Protein AF-A0A6V8CMH7-F1 (afdb_monomer_lite)

Radius of gyration: 47.11 Å; chains: 1; bounding box: 111×60×83 Å

Secondary structure (DSSP, 8-state):
-HHHHHHHHHHHHHTTEEEPTTHHHHHHTSS-HHHHHHGGGGGT--SEEE-HHHHHHHHHHHT---TTTTSGGGS-SS--PPP-PPPPPP----TTSS-SS-TTTS-------------S--TTTT------HHHHHHHHHHHHHHHHHHHHHHS--SS----HHHHHHTGGGG-SSS-------EEEEEEE-TTS-EEEEEEETTEEEEEEEPPP-STT--TTS-------S---

pLDDT: mean 77.68, std 14.22, range [34.75, 95.12]

Foldseek 3Di:
DPPVLVVVVVVCVVQQEAEDPPVSVVLVQFPDSVQLVVCLVVVVHRHYYDDPVSSVVSCVVSVGDGPPPPPVVPDDPDDDDPPPDPPDPDDDDDPVPDPPDDVVVPPPDDDDDPPPDDDPDDCPPPVPDPPDPVVVVVVQQVVQVVVLVVCVVPDDDPDDADDPLVCVVVVVQQPDDVRDHHHGFDWADWDADPQGWIWIWGDDPNGIDIDIHDQDDDPPHPVVVPPPPPPDDDDD

Sequence (236 aa):
MTAEWGMISQELMKRGILVTTGVKERLLALRNPIEVLDQGGKIGFERGMLSIDVLNEMVDLAGNTAPNEVEKIRQPIGRTIAPVNEPEPVKIQYRNNLPDWSEKDFSGMATDVDNDILIHYDITGNSTTEGKMGHIQACFNDRLESIRKMIVKNSRLPRKPQEIGRLNIEYQRYQGYENLAVAIGLVNDPRHTKNGHLMFGLEDETGEMNCLLTIRQGDDRDRMHEQVVEAGLMPD

Structure (mmCIF, N/CA/C/O backbone):
data_AF-A0A6V8CMH7-F1
#
_entry.id   AF-A0A6V8CMH7-F1
#
loop_
_atom_site.group_PDB
_atom_site.id
_atom_site.type_symbol
_atom_site.label_atom_id
_atom_site.label_alt_id
_atom_site.label_comp_id
_atom_site.label_asym_id
_atom_site.label_entity_id
_atom_site.label_seq_id
_atom_site.pdbx_PDB_ins_code
_atom_site.Cartn_x
_atom_site.Cartn_y
_atom_site.Cartn_z
_atom_site.occupancy
_atom_site.B_iso_or_equiv
_atom_site.auth_seq_id
_atom_site.auth_comp_id
_atom_site.auth_asym_id
_atom_site.auth_atom_id
_atom_site.pdbx_PDB_model_num
ATOM 1 N N . MET A 1 1 ? 69.977 1.680 -22.181 1.00 49.25 1 MET A N 1
ATOM 2 C CA . MET A 1 1 ? 70.175 2.897 -23.004 1.00 49.25 1 MET A CA 1
ATOM 3 C C . MET A 1 1 ? 71.582 3.501 -22.912 1.00 49.25 1 MET A C 1
ATOM 5 O O . MET A 1 1 ? 71.995 4.148 -23.859 1.00 49.25 1 MET A O 1
ATOM 9 N N . THR A 1 2 ? 72.351 3.312 -21.831 1.00 55.84 2 THR A N 1
ATOM 10 C CA . THR A 1 2 ? 73.706 3.896 -21.686 1.00 55.84 2 THR A CA 1
ATOM 11 C C . THR A 1 2 ? 74.830 3.101 -22.371 1.00 55.84 2 THR A C 1
ATOM 13 O O . THR A 1 2 ? 75.816 3.703 -22.786 1.00 55.84 2 THR A O 1
ATOM 16 N N . ALA A 1 3 ? 74.686 1.778 -22.528 1.00 62.62 3 ALA A N 1
ATOM 17 C CA . ALA A 1 3 ? 75.724 0.908 -23.097 1.00 62.62 3 ALA A CA 1
ATOM 18 C C . ALA A 1 3 ? 75.949 1.114 -24.610 1.00 62.62 3 ALA A C 1
ATOM 20 O O . ALA A 1 3 ? 77.091 1.205 -25.051 1.00 62.62 3 ALA A O 1
ATOM 21 N N . GLU A 1 4 ? 74.875 1.265 -25.392 1.00 74.94 4 GLU A N 1
ATOM 22 C CA . GLU A 1 4 ? 74.964 1.445 -26.852 1.00 74.94 4 GLU A CA 1
ATOM 23 C C . GLU A 1 4 ? 75.599 2.783 -27.240 1.00 74.94 4 GLU A C 1
ATOM 25 O O . GLU A 1 4 ? 76.465 2.836 -28.112 1.00 74.94 4 GLU A O 1
ATOM 30 N N . TRP A 1 5 ? 75.255 3.865 -26.530 1.00 82.81 5 TRP A N 1
ATOM 31 C CA . TRP A 1 5 ? 75.907 5.158 -26.740 1.00 82.81 5 TRP A CA 1
ATOM 32 C C . TRP A 1 5 ? 77.404 5.111 -26.415 1.00 82.81 5 TRP A C 1
ATOM 34 O O . TRP A 1 5 ? 78.193 5.770 -27.084 1.00 82.81 5 TRP A O 1
ATOM 44 N N . GLY A 1 6 ? 77.809 4.320 -25.416 1.00 82.19 6 GLY A N 1
ATOM 45 C CA . GLY A 1 6 ? 79.218 4.138 -25.067 1.00 82.19 6 GLY A CA 1
ATOM 46 C C . GLY A 1 6 ? 80.043 3.576 -26.227 1.00 82.19 6 GLY A C 1
ATOM 47 O O . GLY A 1 6 ? 81.112 4.107 -26.521 1.00 82.19 6 GLY A O 1
ATOM 48 N N . MET A 1 7 ? 79.521 2.567 -26.932 1.00 82.94 7 MET A N 1
ATOM 49 C CA . MET A 1 7 ? 80.189 1.963 -28.093 1.00 82.94 7 MET A CA 1
ATOM 50 C C . MET A 1 7 ? 80.271 2.935 -29.278 1.00 82.94 7 MET A C 1
ATOM 52 O O . MET A 1 7 ? 81.337 3.112 -29.863 1.00 82.94 7 MET A O 1
ATOM 56 N N . ILE A 1 8 ? 79.168 3.624 -29.585 1.00 83.94 8 ILE A N 1
ATOM 57 C CA . ILE A 1 8 ? 79.110 4.609 -30.677 1.00 83.94 8 ILE A CA 1
ATOM 58 C C . ILE A 1 8 ? 80.044 5.792 -30.385 1.00 83.94 8 ILE A C 1
ATOM 60 O O . ILE A 1 8 ? 80.792 6.232 -31.253 1.00 83.94 8 ILE A O 1
ATOM 64 N N . SER A 1 9 ? 80.058 6.282 -29.144 1.00 83.56 9 SER A N 1
ATOM 65 C CA . SER A 1 9 ? 80.921 7.388 -28.726 1.00 83.56 9 SER A CA 1
ATOM 66 C C . SER A 1 9 ? 82.405 7.021 -28.766 1.00 83.56 9 SER A C 1
ATOM 68 O O . SER A 1 9 ? 83.217 7.884 -29.092 1.00 83.56 9 SER A O 1
ATOM 70 N N . GLN A 1 10 ? 82.777 5.777 -28.443 1.00 85.94 10 GLN A N 1
ATOM 71 C CA . GLN A 1 10 ? 84.159 5.305 -28.579 1.00 85.94 10 GLN A CA 1
ATOM 72 C C . GLN A 1 10 ? 84.604 5.272 -30.042 1.00 85.94 10 GLN A C 1
ATOM 74 O O . GLN A 1 10 ? 85.707 5.720 -30.350 1.00 85.94 10 GLN A O 1
ATOM 79 N N . GLU A 1 11 ? 83.738 4.810 -30.944 1.00 85.00 11 GLU A N 1
ATOM 80 C CA . GLU A 1 11 ? 84.047 4.756 -32.374 1.00 85.00 11 GLU A CA 1
ATOM 81 C C . GLU A 1 11 ? 84.147 6.160 -32.994 1.00 85.00 11 GLU A C 1
ATOM 83 O O . GLU A 1 11 ? 85.067 6.438 -33.762 1.00 85.00 11 GLU A O 1
ATOM 88 N N . LEU A 1 12 ? 83.282 7.093 -32.582 1.00 86.75 12 LEU A N 1
ATOM 89 C CA . LEU A 1 12 ? 83.374 8.504 -32.976 1.00 86.75 12 LEU A CA 1
ATOM 90 C C . LEU A 1 12 ? 84.678 9.156 -32.491 1.00 86.75 12 LEU A C 1
ATOM 92 O O . LEU A 1 12 ? 85.344 9.847 -33.262 1.00 86.75 12 LEU A O 1
ATOM 96 N N . MET A 1 13 ? 85.088 8.893 -31.243 1.00 84.50 13 MET A N 1
ATOM 97 C CA . MET A 1 13 ? 86.358 9.394 -30.701 1.00 84.50 13 MET A CA 1
ATOM 98 C C . MET A 1 13 ? 87.569 8.809 -31.434 1.00 84.50 13 MET A C 1
ATOM 100 O O . MET A 1 13 ? 88.500 9.546 -31.749 1.00 84.50 13 MET A O 1
ATOM 104 N N . LYS A 1 14 ? 87.545 7.511 -31.764 1.00 85.94 14 LYS A N 1
ATOM 105 C CA . LYS A 1 14 ? 88.601 6.842 -32.539 1.00 85.94 14 LYS A CA 1
ATOM 106 C C . LYS A 1 14 ? 88.777 7.456 -33.932 1.00 85.94 14 LYS A C 1
ATOM 108 O O . LYS A 1 14 ? 89.898 7.527 -34.427 1.00 85.94 14 LYS A O 1
ATOM 113 N N . ARG A 1 15 ? 87.684 7.931 -34.536 1.00 84.06 15 ARG A N 1
ATOM 114 C CA . ARG A 1 15 ? 87.665 8.616 -35.840 1.00 84.06 15 ARG A CA 1
ATOM 115 C C . ARG A 1 15 ? 87.898 10.131 -35.746 1.00 84.06 15 ARG A C 1
ATOM 117 O O . ARG A 1 15 ? 87.947 10.803 -36.768 1.00 84.06 15 ARG A O 1
ATOM 124 N N . GLY A 1 16 ? 88.055 10.692 -34.543 1.00 84.19 16 GLY A N 1
ATOM 125 C CA . GLY A 1 16 ? 88.245 12.136 -34.352 1.00 84.19 16 GLY A CA 1
ATOM 126 C C . GLY A 1 16 ? 87.015 12.976 -34.725 1.00 84.19 16 GLY A C 1
ATOM 127 O O . GLY A 1 16 ? 87.161 14.104 -35.201 1.00 84.19 16 GLY A O 1
ATOM 128 N N . ILE A 1 17 ? 85.813 12.420 -34.542 1.00 88.12 17 ILE A N 1
ATOM 129 C CA . ILE A 1 17 ? 84.535 13.057 -34.873 1.00 88.12 17 ILE A CA 1
ATOM 130 C C . ILE A 1 17 ? 83.888 13.618 -33.600 1.00 88.12 17 ILE A C 1
ATOM 132 O O . ILE A 1 17 ? 83.727 12.914 -32.603 1.00 88.12 17 ILE A O 1
ATOM 136 N N . LEU A 1 18 ? 83.481 14.887 -33.647 1.00 84.88 18 LEU A N 1
ATOM 137 C CA . LEU A 1 18 ? 82.749 15.569 -32.577 1.00 84.88 18 LEU A CA 1
ATOM 138 C C . LEU A 1 18 ? 81.289 15.769 -32.984 1.00 84.88 18 LEU A C 1
ATOM 140 O O . LEU A 1 18 ? 81.001 16.145 -34.110 1.00 84.88 18 LEU A O 1
ATOM 144 N N . VAL A 1 19 ? 80.357 15.522 -32.072 1.00 86.81 19 VAL A N 1
ATOM 145 C CA . VAL A 1 19 ? 78.917 15.468 -32.371 1.00 86.81 19 VAL A CA 1
ATOM 146 C C . VAL A 1 19 ? 78.240 16.787 -31.989 1.00 86.81 19 VAL A C 1
ATOM 148 O O . VAL A 1 19 ? 78.428 17.257 -30.867 1.00 86.81 19 VAL A O 1
ATOM 151 N N . THR A 1 20 ? 77.433 17.376 -32.880 1.00 85.19 20 THR A N 1
ATOM 152 C CA . THR A 1 20 ? 76.619 18.566 -32.561 1.00 85.19 20 THR A CA 1
ATOM 153 C C . THR A 1 20 ? 75.296 18.201 -31.874 1.00 85.19 20 THR A C 1
ATOM 155 O O . THR A 1 20 ? 74.905 17.034 -31.785 1.00 85.19 20 THR A O 1
ATOM 158 N N . THR A 1 21 ? 74.567 19.200 -31.372 1.00 78.94 21 THR A N 1
ATOM 159 C CA . THR A 1 21 ? 73.250 19.006 -30.744 1.00 78.94 21 THR A CA 1
ATOM 160 C C . THR A 1 21 ? 72.280 18.273 -31.687 1.00 78.94 21 THR A C 1
ATOM 162 O O . THR A 1 21 ? 72.263 18.527 -32.887 1.00 78.94 21 THR A O 1
ATOM 165 N N . GLY A 1 22 ? 71.513 17.309 -31.161 1.00 79.00 22 GLY A N 1
ATOM 166 C CA . GLY A 1 22 ? 70.532 16.504 -31.915 1.00 79.00 22 GLY A CA 1
ATOM 167 C C . GLY A 1 22 ? 71.089 15.289 -32.677 1.00 79.00 22 GLY A C 1
ATOM 168 O O . GLY A 1 22 ? 70.375 14.308 -32.881 1.00 79.00 22 GLY A O 1
ATOM 169 N N . VAL A 1 23 ? 72.381 15.269 -33.016 1.00 84.50 23 VAL A N 1
ATOM 170 C CA . VAL A 1 23 ? 72.999 14.156 -33.771 1.00 84.50 23 VAL A CA 1
ATOM 171 C C . VAL A 1 23 ? 73.079 12.873 -32.933 1.00 84.50 23 VAL A C 1
ATOM 173 O O . VAL A 1 23 ? 72.890 11.775 -33.452 1.00 84.50 23 VAL A O 1
ATOM 176 N N . LYS A 1 24 ? 73.270 12.998 -31.613 1.00 84.69 24 LYS A N 1
ATOM 177 C CA . LYS A 1 24 ? 73.239 11.865 -30.670 1.00 84.69 24 LYS A CA 1
ATOM 178 C C . LYS A 1 24 ? 71.918 11.094 -30.725 1.00 84.69 24 LYS A C 1
ATOM 180 O O . LYS A 1 24 ? 71.923 9.869 -30.791 1.00 84.69 24 LYS A O 1
ATOM 185 N N . GLU A 1 25 ? 70.798 11.810 -30.682 1.00 84.44 25 GLU A N 1
ATOM 186 C CA . GLU A 1 25 ? 69.460 11.210 -30.714 1.00 84.44 25 GLU A CA 1
ATOM 187 C C . GLU A 1 25 ? 69.202 10.544 -32.063 1.00 84.44 25 GLU A C 1
ATOM 189 O O . GLU A 1 25 ? 68.669 9.437 -32.118 1.00 84.44 25 GLU A O 1
ATOM 194 N N . ARG A 1 26 ? 69.669 11.174 -33.148 1.00 82.81 26 ARG A N 1
ATOM 195 C CA . ARG A 1 26 ? 69.544 10.619 -34.493 1.00 82.81 26 ARG A CA 1
ATOM 196 C C . ARG A 1 26 ? 70.355 9.338 -34.675 1.00 82.81 26 ARG A C 1
ATOM 198 O O . ARG A 1 26 ? 69.814 8.381 -35.212 1.00 82.81 26 ARG A O 1
ATOM 205 N N . LEU A 1 27 ? 71.599 9.285 -34.196 1.00 83.12 27 LEU A N 1
ATOM 206 C CA . LEU A 1 27 ? 72.445 8.087 -34.275 1.00 83.12 27 LEU A CA 1
ATOM 207 C C . LEU A 1 27 ? 71.870 6.908 -33.483 1.00 83.12 27 LEU A C 1
ATOM 209 O O . LEU A 1 27 ? 71.931 5.777 -33.954 1.00 83.12 27 LEU A O 1
ATOM 213 N N . LEU A 1 28 ? 71.280 7.167 -32.314 1.00 84.38 28 LEU A N 1
ATOM 214 C CA . LEU A 1 28 ? 70.621 6.132 -31.509 1.00 84.38 28 LEU A CA 1
ATOM 215 C C . LEU A 1 28 ? 69.324 5.608 -32.145 1.00 84.38 28 LEU A C 1
ATOM 217 O O . LEU A 1 28 ? 68.894 4.507 -31.822 1.00 84.38 28 LEU A O 1
ATOM 221 N N . ALA A 1 29 ? 68.699 6.376 -33.042 1.00 83.25 29 ALA A N 1
ATOM 222 C CA . ALA A 1 29 ? 67.497 5.961 -33.766 1.00 83.25 29 ALA A CA 1
ATOM 223 C C . ALA A 1 29 ? 67.794 5.101 -35.012 1.00 83.25 29 ALA A C 1
ATOM 225 O O . ALA A 1 29 ? 66.868 4.544 -35.607 1.00 83.25 29 ALA A O 1
ATOM 226 N N . LEU A 1 30 ? 69.059 5.007 -35.434 1.00 80.75 30 LEU A N 1
ATOM 227 C CA . LEU A 1 30 ? 69.469 4.199 -36.582 1.00 80.75 30 LEU A CA 1
ATOM 228 C C . LEU A 1 30 ? 69.663 2.739 -36.166 1.00 80.75 30 LEU A C 1
ATOM 230 O O . LEU A 1 30 ? 70.185 2.455 -35.094 1.00 80.75 30 LEU A O 1
ATOM 234 N N . ARG A 1 31 ? 69.287 1.805 -37.049 1.00 73.06 31 ARG A N 1
ATOM 235 C CA . ARG A 1 31 ? 69.456 0.362 -36.806 1.00 73.06 31 ARG A CA 1
ATOM 236 C C . ARG A 1 31 ? 70.935 -0.033 -36.699 1.00 73.06 31 ARG A C 1
ATOM 238 O O . ARG A 1 31 ? 71.291 -0.744 -35.771 1.00 73.06 31 ARG A O 1
ATOM 245 N N . ASN A 1 32 ? 71.779 0.482 -37.601 1.00 80.69 32 ASN A N 1
ATOM 246 C CA . ASN A 1 32 ? 73.222 0.213 -37.644 1.00 80.69 32 ASN A CA 1
ATOM 247 C C . ASN A 1 32 ? 74.025 1.526 -37.770 1.00 80.69 32 ASN A C 1
ATOM 249 O O . ASN A 1 32 ? 74.417 1.908 -38.874 1.00 80.69 32 ASN A O 1
ATOM 253 N N . PRO A 1 33 ? 74.291 2.247 -36.667 1.00 81.69 33 PRO A N 1
ATOM 254 C CA . PRO A 1 33 ? 74.954 3.553 -36.720 1.00 81.69 33 PRO A CA 1
ATOM 255 C C . PRO A 1 33 ? 76.412 3.488 -37.202 1.00 81.69 33 PRO A C 1
ATOM 257 O O . PRO A 1 33 ? 76.893 4.436 -37.812 1.00 81.69 33 PRO A O 1
ATOM 260 N N . ILE A 1 34 ? 77.116 2.375 -36.970 1.00 82.06 34 ILE A N 1
ATOM 261 C CA . ILE A 1 34 ? 78.528 2.217 -37.365 1.00 82.06 34 ILE A CA 1
ATOM 262 C C . ILE A 1 34 ? 78.669 2.117 -38.893 1.00 82.06 34 ILE A C 1
ATOM 264 O O . ILE A 1 34 ? 79.511 2.800 -39.469 1.00 82.06 34 ILE A O 1
ATOM 268 N N . GLU A 1 35 ? 77.798 1.355 -39.561 1.00 81.88 35 GLU A N 1
ATOM 269 C CA . GLU A 1 35 ? 77.812 1.210 -41.028 1.00 81.88 35 GLU A CA 1
ATOM 270 C C . GLU A 1 35 ? 77.523 2.533 -41.749 1.00 81.88 35 GLU A C 1
ATOM 272 O O . GLU A 1 35 ? 78.056 2.791 -42.829 1.00 81.88 35 GLU A O 1
ATOM 277 N N . VAL A 1 36 ? 76.696 3.389 -41.137 1.00 82.81 36 VAL A N 1
ATOM 278 C CA . VAL A 1 36 ? 76.400 4.739 -41.635 1.00 82.81 36 VAL A CA 1
ATOM 279 C C . VAL A 1 36 ? 77.635 5.636 -41.513 1.00 82.81 36 VAL A C 1
ATOM 281 O O . VAL A 1 36 ? 77.972 6.343 -42.459 1.00 82.81 36 VAL A O 1
ATOM 284 N N . LEU A 1 37 ? 78.366 5.557 -40.395 1.00 82.00 37 LEU A N 1
ATOM 285 C CA . LEU A 1 37 ? 79.612 6.308 -40.199 1.00 82.00 37 LEU A CA 1
ATOM 286 C C . LEU A 1 37 ? 80.739 5.856 -41.146 1.00 82.00 37 LEU A C 1
ATOM 288 O O . LEU A 1 37 ? 81.605 6.663 -41.481 1.00 82.00 37 LEU A O 1
ATOM 292 N N . ASP A 1 38 ? 80.736 4.602 -41.611 1.00 82.19 38 ASP A N 1
ATOM 293 C CA . ASP A 1 38 ? 81.676 4.111 -42.634 1.00 82.19 38 ASP A CA 1
ATOM 294 C C . ASP A 1 38 ? 81.441 4.747 -44.012 1.00 82.19 38 ASP A C 1
ATOM 296 O O . ASP A 1 38 ? 82.368 4.842 -44.818 1.00 82.19 38 ASP A O 1
ATOM 300 N N . GLN A 1 39 ? 80.229 5.246 -44.285 1.00 79.75 39 GLN A N 1
ATOM 301 C CA . GLN A 1 39 ? 79.940 5.951 -45.537 1.00 79.75 39 GLN A CA 1
ATOM 302 C C . GLN A 1 39 ? 80.490 7.383 -45.561 1.00 79.75 39 GLN A C 1
ATOM 304 O O . GLN A 1 39 ? 80.550 7.979 -46.636 1.00 79.75 39 GLN A O 1
ATOM 309 N N . GLY A 1 40 ? 80.953 7.925 -44.427 1.00 77.75 40 GLY A N 1
ATOM 310 C CA . GLY A 1 40 ? 81.447 9.303 -44.348 1.00 77.75 40 GLY A CA 1
ATOM 311 C C . GLY A 1 40 ? 82.612 9.601 -45.294 1.00 77.75 40 GLY A C 1
ATOM 312 O O . GLY A 1 40 ? 82.641 10.663 -45.917 1.00 77.75 40 GLY A O 1
ATOM 313 N N . GLY A 1 41 ? 83.496 8.622 -45.522 1.00 76.50 41 GLY A N 1
ATOM 314 C CA . GLY A 1 41 ? 84.601 8.758 -46.478 1.00 76.50 41 GLY A CA 1
ATOM 315 C C . GLY A 1 41 ? 84.141 8.986 -47.924 1.00 76.50 41 GLY A C 1
ATOM 316 O O . GLY A 1 41 ? 84.815 9.677 -48.681 1.00 76.50 41 GLY A O 1
ATOM 317 N N . LYS A 1 42 ? 82.958 8.486 -48.313 1.00 76.88 42 LYS A N 1
ATOM 318 C CA . LYS A 1 42 ? 82.398 8.699 -49.663 1.00 76.88 42 LYS A CA 1
ATOM 319 C C . LYS A 1 42 ? 81.845 10.111 -49.867 1.00 76.88 42 LYS A C 1
ATOM 321 O O . LYS A 1 42 ? 81.731 10.552 -51.005 1.00 76.88 42 LYS A O 1
ATOM 326 N N . ILE A 1 43 ? 81.531 10.806 -48.777 1.00 76.12 43 ILE A N 1
ATOM 327 C CA . ILE A 1 43 ? 81.017 12.185 -48.758 1.00 76.12 43 ILE A CA 1
ATOM 328 C C . ILE A 1 43 ? 82.167 13.179 -48.494 1.00 76.12 43 ILE A C 1
ATOM 330 O O . ILE A 1 43 ? 81.971 14.386 -48.426 1.00 76.12 43 ILE A O 1
ATOM 334 N N . GLY A 1 44 ? 83.405 12.684 -48.362 1.00 76.56 44 GLY A N 1
ATOM 335 C CA . GLY A 1 44 ? 84.573 13.509 -48.049 1.00 76.56 44 GLY A CA 1
ATOM 336 C C . GLY A 1 44 ? 84.630 13.969 -46.588 1.00 76.56 44 GLY A C 1
ATOM 337 O O . GLY A 1 44 ? 85.367 14.903 -46.273 1.00 76.56 44 GLY A O 1
ATOM 338 N N . PHE A 1 45 ? 83.876 13.328 -45.688 1.00 79.94 45 PHE A N 1
ATOM 339 C CA . PHE A 1 45 ? 83.909 13.600 -44.253 1.00 79.94 45 PHE A CA 1
ATOM 340 C C . PHE A 1 45 ? 84.706 12.518 -43.516 1.00 79.94 45 PHE A C 1
ATOM 342 O O . PHE A 1 45 ? 84.223 11.408 -43.295 1.00 79.94 45 PHE A O 1
ATOM 349 N N . GLU A 1 46 ? 85.931 12.855 -43.111 1.00 72.75 46 GLU A N 1
ATOM 350 C CA . GLU A 1 46 ? 86.834 11.923 -42.416 1.00 72.75 46 GLU A CA 1
ATOM 351 C C . GLU A 1 46 ? 87.067 12.277 -40.940 1.00 72.75 46 GLU A C 1
ATOM 353 O O . GLU A 1 46 ? 87.268 11.386 -40.120 1.00 72.75 46 GLU A O 1
ATOM 358 N N . ARG A 1 47 ? 87.048 13.571 -40.583 1.00 79.62 47 ARG A N 1
ATOM 359 C CA . ARG A 1 47 ? 87.295 14.072 -39.218 1.00 79.62 47 ARG A CA 1
ATOM 360 C C . ARG A 1 47 ? 86.669 15.450 -39.009 1.00 79.62 47 ARG A C 1
ATOM 362 O O . ARG A 1 47 ? 86.610 16.241 -39.948 1.00 79.62 47 ARG A O 1
ATOM 369 N N . GLY A 1 48 ? 86.292 15.777 -37.772 1.00 83.44 48 GLY A N 1
ATOM 370 C CA . GLY A 1 48 ? 85.745 17.092 -37.417 1.00 83.44 48 GLY A CA 1
ATOM 371 C C . GLY A 1 48 ? 84.337 17.037 -36.825 1.00 83.44 48 GLY A C 1
ATOM 372 O O . GLY A 1 48 ? 83.932 16.026 -36.257 1.00 83.44 48 GLY A O 1
ATOM 373 N N . MET A 1 49 ? 83.598 18.146 -36.900 1.00 84.62 49 MET A N 1
ATOM 374 C CA . MET A 1 49 ? 82.252 18.234 -36.323 1.00 84.62 49 MET A CA 1
ATOM 375 C C . MET A 1 49 ? 81.202 17.629 -37.258 1.00 84.62 49 MET A C 1
ATOM 377 O O . MET A 1 49 ? 81.024 18.102 -38.376 1.00 84.62 49 MET A O 1
ATOM 381 N N . LEU A 1 50 ? 80.491 16.610 -36.782 1.00 85.94 50 LEU A N 1
ATOM 382 C CA . LEU A 1 50 ? 79.370 15.979 -37.465 1.00 85.94 50 LEU A CA 1
ATOM 383 C C . LEU A 1 50 ? 78.089 16.760 -37.165 1.00 85.94 50 LEU A C 1
ATOM 385 O O . LEU A 1 50 ? 77.611 16.741 -36.026 1.00 85.94 50 LEU A O 1
ATOM 389 N N . SER A 1 51 ? 77.557 17.436 -38.185 1.00 86.25 51 SER A N 1
ATOM 390 C CA . SER A 1 51 ? 76.247 18.091 -38.162 1.00 86.25 51 SER A CA 1
ATOM 391 C C . SER A 1 51 ? 75.126 17.126 -38.567 1.00 86.25 51 SER A C 1
ATOM 393 O O . SER A 1 51 ? 75.371 16.055 -39.124 1.00 86.25 51 SER A O 1
ATOM 395 N N . ILE A 1 52 ? 73.876 17.509 -38.288 1.00 82.50 52 ILE A N 1
ATOM 396 C CA . ILE A 1 52 ? 72.685 16.719 -38.650 1.00 82.50 52 ILE A CA 1
ATOM 397 C C . ILE A 1 52 ? 72.578 16.558 -40.171 1.00 82.50 52 ILE A C 1
ATOM 399 O O . ILE A 1 52 ? 72.244 15.473 -40.638 1.00 82.50 52 ILE A O 1
ATOM 403 N N . ASP A 1 53 ? 72.905 17.604 -40.930 1.00 83.69 53 ASP A N 1
ATOM 404 C CA . ASP A 1 53 ? 72.792 17.605 -42.391 1.00 83.69 53 ASP A CA 1
ATOM 405 C C . ASP A 1 53 ? 73.757 16.595 -43.020 1.00 83.69 53 ASP A C 1
ATOM 407 O O . ASP A 1 53 ? 73.343 15.744 -43.802 1.00 83.69 53 ASP A O 1
ATOM 411 N N . VAL A 1 54 ? 75.015 16.599 -42.570 1.00 82.94 54 VAL A N 1
ATOM 412 C CA . VAL A 1 54 ? 76.041 15.652 -43.030 1.00 82.94 54 VAL A CA 1
ATOM 413 C C . VAL A 1 54 ? 75.684 14.217 -42.628 1.00 82.94 54 VAL A C 1
ATOM 415 O O . VAL A 1 54 ? 75.882 13.285 -43.404 1.00 82.94 54 VAL A O 1
ATOM 418 N N . LEU A 1 55 ? 75.112 14.013 -41.434 1.00 82.50 55 LEU A N 1
ATOM 419 C CA . LEU A 1 55 ? 74.633 12.691 -41.028 1.00 82.50 55 LEU A CA 1
ATOM 420 C C . LEU A 1 55 ? 73.461 12.212 -41.901 1.00 82.50 55 LEU A C 1
ATOM 422 O O . LEU A 1 55 ? 73.392 11.026 -42.212 1.00 82.50 55 LEU A O 1
ATOM 426 N N . ASN A 1 56 ? 72.547 13.096 -42.302 1.00 82.75 56 ASN A N 1
ATOM 427 C CA . ASN A 1 56 ? 71.434 12.720 -43.173 1.00 82.75 56 ASN A CA 1
ATOM 428 C C . ASN A 1 56 ? 71.928 12.289 -44.562 1.00 82.75 56 ASN A C 1
ATOM 430 O O . ASN A 1 56 ? 71.483 11.256 -45.053 1.00 82.75 56 ASN A O 1
ATOM 434 N N . GLU A 1 57 ? 72.927 12.975 -45.126 1.00 81.00 57 GLU A N 1
ATOM 435 C CA . GLU A 1 57 ? 73.563 12.552 -46.383 1.00 81.00 57 GLU A CA 1
ATOM 436 C C . GLU A 1 57 ? 74.209 11.154 -46.267 1.00 81.00 57 GLU A C 1
ATOM 438 O O . GLU A 1 57 ? 74.115 10.335 -47.185 1.00 81.00 57 GLU A O 1
ATOM 443 N N . MET A 1 58 ? 74.814 10.831 -45.114 1.00 81.81 58 MET A N 1
ATOM 444 C CA . MET A 1 58 ? 75.341 9.484 -44.836 1.00 81.81 58 MET A CA 1
ATOM 445 C C . MET A 1 58 ? 74.239 8.426 -44.728 1.00 81.81 58 MET A C 1
ATOM 447 O O . MET A 1 58 ? 74.420 7.295 -45.185 1.00 81.81 58 MET A O 1
ATOM 451 N N . VAL A 1 59 ? 73.103 8.775 -44.124 1.00 81.88 59 VAL A N 1
ATOM 452 C CA . VAL A 1 59 ? 71.953 7.875 -43.957 1.00 81.88 59 VAL A CA 1
ATOM 453 C C . VAL A 1 59 ? 71.298 7.560 -45.302 1.00 81.88 59 VAL A C 1
ATOM 455 O O . VAL A 1 59 ? 70.978 6.394 -45.553 1.00 81.88 59 VAL A O 1
ATOM 458 N N . ASP A 1 60 ? 71.164 8.558 -46.175 1.00 79.44 60 ASP A N 1
ATOM 459 C CA . ASP A 1 60 ? 70.590 8.399 -47.513 1.00 79.44 60 ASP A CA 1
ATOM 460 C C . ASP A 1 60 ? 71.438 7.459 -48.381 1.00 79.44 60 ASP A C 1
ATOM 462 O O . ASP A 1 60 ? 70.905 6.583 -49.065 1.00 79.44 60 ASP A O 1
ATOM 466 N N . LEU A 1 61 ? 72.768 7.556 -48.284 1.00 75.06 61 LEU A N 1
ATOM 467 C CA . LEU A 1 61 ? 73.692 6.650 -48.974 1.00 75.06 61 LEU A CA 1
ATOM 468 C C . LEU A 1 61 ? 73.702 5.229 -48.399 1.00 75.06 61 LEU A C 1
ATOM 470 O O . LEU A 1 61 ? 73.928 4.269 -49.136 1.00 75.06 61 LEU A O 1
ATOM 474 N N . ALA A 1 62 ? 73.469 5.080 -47.095 1.00 67.94 62 ALA A N 1
ATOM 475 C CA . ALA A 1 62 ? 73.425 3.780 -46.432 1.00 67.94 62 ALA A CA 1
ATOM 476 C C . ALA A 1 62 ? 72.077 3.052 -46.605 1.00 67.94 62 ALA A C 1
ATOM 478 O O . ALA A 1 62 ? 71.960 1.895 -46.205 1.00 67.94 62 ALA A O 1
ATOM 479 N N . GLY A 1 63 ? 71.047 3.711 -47.155 1.00 65.31 63 GLY A N 1
ATOM 480 C CA . GLY A 1 63 ? 69.706 3.136 -47.326 1.00 65.31 63 GLY A CA 1
ATOM 481 C C . GLY A 1 63 ? 69.001 2.780 -46.009 1.00 65.31 63 GLY A C 1
ATOM 482 O O . GLY A 1 63 ? 67.973 2.103 -46.016 1.00 65.31 63 GLY A O 1
ATOM 483 N N . ASN A 1 64 ? 69.533 3.234 -44.871 1.00 59.72 64 ASN A N 1
ATOM 484 C CA . ASN A 1 64 ? 69.027 2.937 -43.534 1.00 59.72 64 ASN A CA 1
ATOM 485 C C . ASN A 1 64 ? 67.964 3.970 -43.132 1.00 59.72 64 ASN A C 1
ATOM 487 O O . ASN A 1 64 ? 68.163 4.795 -42.243 1.00 59.72 64 ASN A O 1
ATOM 491 N N . THR A 1 65 ? 66.810 3.936 -43.796 1.00 57.00 65 THR A N 1
ATOM 492 C CA . THR A 1 65 ? 65.654 4.750 -43.399 1.00 57.00 65 THR A CA 1
ATOM 493 C C . THR A 1 65 ? 65.032 4.211 -42.107 1.00 57.00 65 THR A C 1
ATOM 495 O O . THR A 1 65 ? 64.895 3.003 -41.900 1.00 57.00 65 THR A O 1
ATOM 498 N N . ALA A 1 66 ? 64.665 5.123 -41.203 1.00 54.25 66 ALA A N 1
ATOM 499 C CA . ALA A 1 66 ? 64.002 4.780 -39.951 1.00 54.25 66 ALA A CA 1
ATOM 500 C C . ALA A 1 66 ? 62.656 4.061 -40.220 1.00 54.25 66 ALA A C 1
ATOM 502 O O . ALA A 1 66 ? 61.936 4.449 -41.140 1.00 54.25 66 ALA A O 1
ATOM 503 N N . PRO A 1 67 ? 62.264 3.058 -39.409 1.00 50.28 67 PRO A N 1
ATOM 504 C CA . PRO A 1 67 ? 61.076 2.225 -39.651 1.00 50.28 67 PRO A CA 1
ATOM 505 C C . PRO A 1 67 ? 59.722 2.956 -39.728 1.00 50.28 67 PRO A C 1
ATOM 507 O O . PRO A 1 67 ? 58.739 2.363 -40.161 1.00 50.28 67 PRO A O 1
ATOM 510 N N . ASN A 1 68 ? 59.633 4.220 -39.312 1.00 52.03 68 ASN A N 1
ATOM 511 C CA . ASN A 1 68 ? 58.348 4.826 -38.954 1.00 52.03 68 ASN A CA 1
ATOM 512 C C . ASN A 1 68 ? 57.514 5.414 -40.105 1.00 52.03 68 ASN A C 1
ATOM 514 O O . ASN A 1 68 ? 56.360 5.770 -39.861 1.00 52.03 68 ASN A O 1
ATOM 518 N N . GLU A 1 69 ? 58.026 5.515 -41.334 1.00 50.69 69 GLU A N 1
ATOM 519 C CA . GLU A 1 69 ? 57.259 6.131 -42.436 1.00 50.69 69 GLU A CA 1
ATOM 520 C C . GLU A 1 69 ? 56.618 5.122 -43.398 1.00 50.69 69 GLU A C 1
ATOM 522 O O . GLU A 1 69 ? 55.561 5.399 -43.962 1.00 50.69 69 GLU A O 1
ATOM 527 N N . VAL A 1 70 ? 57.168 3.912 -43.528 1.00 49.31 70 VAL A N 1
ATOM 528 C CA . VAL A 1 70 ? 56.665 2.925 -44.502 1.00 49.31 70 VAL A CA 1
ATOM 529 C C . VAL A 1 70 ? 55.461 2.127 -43.966 1.00 49.31 70 VAL A C 1
ATOM 531 O O . VAL A 1 70 ? 54.628 1.661 -44.746 1.00 49.31 70 VAL A O 1
ATOM 534 N N . GLU A 1 71 ? 55.294 2.007 -42.644 1.00 50.34 71 GLU A N 1
ATOM 535 C CA . GLU A 1 71 ? 54.211 1.205 -42.044 1.00 50.34 71 GLU A CA 1
ATOM 536 C C . GLU A 1 71 ? 52.854 1.929 -41.948 1.00 50.34 71 GLU A C 1
ATOM 538 O O . GLU A 1 71 ? 51.811 1.273 -41.969 1.00 50.34 71 GLU A O 1
ATOM 543 N N . LYS A 1 72 ? 52.816 3.270 -41.925 1.00 49.66 72 LYS A N 1
ATOM 544 C CA . LYS A 1 72 ? 51.548 4.022 -41.791 1.00 49.66 72 LYS A CA 1
ATOM 545 C C . LYS A 1 72 ? 50.666 4.006 -43.042 1.00 49.66 72 LYS A C 1
ATOM 547 O O . LYS A 1 72 ? 49.462 4.200 -42.927 1.00 49.66 72 LYS A O 1
ATOM 552 N N . ILE A 1 73 ? 51.225 3.740 -44.222 1.00 50.50 73 ILE A N 1
ATOM 553 C CA . ILE A 1 73 ? 50.469 3.754 -45.489 1.00 50.50 73 ILE A CA 1
ATOM 554 C C . ILE A 1 73 ? 49.692 2.437 -45.703 1.00 50.50 73 ILE A C 1
ATOM 556 O O . ILE A 1 73 ? 48.769 2.380 -46.511 1.00 50.50 73 ILE A O 1
ATOM 560 N N . ARG A 1 74 ? 50.012 1.369 -44.957 1.00 54.47 74 ARG A N 1
ATOM 561 C CA . ARG A 1 74 ? 49.416 0.031 -45.145 1.00 54.47 74 ARG A CA 1
ATOM 562 C C . ARG A 1 74 ? 48.297 -0.327 -44.168 1.00 54.47 74 ARG A C 1
ATOM 564 O O . ARG A 1 74 ? 47.822 -1.458 -44.207 1.00 54.47 74 ARG A O 1
ATOM 571 N N . GLN A 1 75 ? 47.871 0.585 -43.295 1.00 56.38 75 GLN A N 1
ATOM 572 C CA . GLN A 1 75 ? 46.739 0.308 -42.411 1.00 56.38 75 GLN A CA 1
ATOM 573 C C . GLN A 1 75 ? 45.423 0.658 -43.125 1.00 56.38 75 GLN A C 1
ATOM 575 O O . GLN A 1 75 ? 45.202 1.826 -43.451 1.00 56.38 75 GLN A O 1
ATOM 580 N N . PRO A 1 76 ? 44.550 -0.324 -43.415 1.00 61.06 76 PRO A N 1
ATOM 581 C CA . PRO A 1 76 ? 43.288 -0.062 -44.095 1.00 61.06 76 PRO A CA 1
ATOM 582 C C . PRO A 1 76 ? 42.376 0.801 -43.209 1.00 61.06 76 PRO A C 1
ATOM 584 O O . PRO A 1 76 ? 42.093 0.454 -42.069 1.00 61.06 76 PRO A O 1
ATOM 587 N N . ILE A 1 77 ? 41.872 1.913 -43.755 1.00 59.84 77 ILE A N 1
ATOM 588 C CA . ILE A 1 77 ? 40.999 2.908 -43.088 1.00 59.84 77 ILE A CA 1
ATOM 589 C C . ILE A 1 77 ? 39.551 2.385 -42.860 1.00 59.84 77 ILE A C 1
ATOM 591 O O . ILE A 1 77 ? 38.651 3.121 -42.464 1.00 59.84 77 ILE A O 1
ATOM 595 N N . GLY A 1 78 ? 39.295 1.092 -43.084 1.00 71.12 78 GLY A N 1
ATOM 596 C CA . GLY A 1 78 ? 37.968 0.474 -42.983 1.00 71.12 78 GLY A CA 1
ATOM 597 C C . GLY A 1 78 ? 37.778 -0.413 -41.749 1.00 71.12 78 GLY A C 1
ATOM 598 O O . GLY A 1 78 ? 38.736 -0.869 -41.132 1.00 71.12 78 GLY A O 1
ATOM 599 N N . ARG A 1 79 ? 36.516 -0.723 -41.417 1.00 65.81 79 ARG A N 1
ATOM 600 C CA . ARG A 1 79 ? 36.191 -1.809 -40.478 1.00 65.81 79 ARG A CA 1
ATOM 601 C C . ARG A 1 79 ? 36.523 -3.149 -41.142 1.00 65.81 79 ARG A C 1
ATOM 603 O O . ARG A 1 79 ? 35.816 -3.569 -42.054 1.00 65.81 79 ARG A O 1
ATOM 610 N N . THR A 1 80 ? 37.580 -3.814 -40.686 1.00 70.50 80 THR A N 1
ATOM 611 C CA . THR A 1 80 ? 37.895 -5.196 -41.070 1.00 70.50 80 THR A CA 1
ATOM 612 C C . THR A 1 80 ? 36.779 -6.113 -40.580 1.00 70.50 80 THR A C 1
ATOM 614 O O . THR A 1 80 ? 36.580 -6.265 -39.375 1.00 70.50 80 THR A O 1
ATOM 617 N N . ILE A 1 81 ? 36.024 -6.699 -41.508 1.00 63.81 81 ILE A N 1
ATOM 618 C CA . ILE A 1 81 ? 35.023 -7.719 -41.189 1.00 63.81 81 ILE A CA 1
ATOM 619 C C . ILE A 1 81 ? 35.797 -8.971 -40.773 1.00 63.81 81 ILE A C 1
ATOM 621 O O . ILE A 1 81 ? 36.691 -9.406 -41.502 1.00 63.81 81 ILE A O 1
ATOM 625 N N . ALA A 1 82 ? 35.501 -9.522 -39.595 1.00 61.44 82 ALA A N 1
ATOM 626 C CA . ALA A 1 82 ? 36.090 -10.790 -39.184 1.00 61.44 82 ALA A CA 1
ATOM 627 C C . ALA A 1 82 ? 35.765 -11.863 -40.243 1.00 61.44 82 ALA A C 1
ATOM 629 O O . ALA A 1 82 ? 34.632 -11.884 -40.736 1.00 61.44 82 ALA A O 1
ATOM 630 N N . PRO A 1 83 ? 36.721 -12.729 -40.622 1.00 70.25 83 PRO A N 1
ATOM 631 C CA . PRO A 1 83 ? 36.430 -13.834 -41.523 1.00 70.25 83 PRO A CA 1
ATOM 632 C C . PRO A 1 83 ? 35.314 -14.686 -40.910 1.00 70.25 83 PRO A C 1
ATOM 634 O O . PRO A 1 83 ? 35.444 -15.179 -39.789 1.00 70.25 83 PRO A O 1
ATOM 637 N N . VAL A 1 84 ? 34.201 -14.813 -41.635 1.00 70.06 84 VAL A N 1
ATOM 638 C CA . VAL A 1 84 ? 33.066 -15.664 -41.262 1.00 70.06 84 VAL A CA 1
ATOM 639 C C . VAL A 1 84 ? 33.493 -17.105 -41.515 1.00 70.06 84 VAL A C 1
ATOM 641 O O . VAL A 1 84 ? 33.252 -17.653 -42.585 1.00 70.06 84 VAL A O 1
ATOM 644 N N . ASN A 1 85 ? 34.212 -17.689 -40.561 1.00 76.06 85 ASN A N 1
ATOM 645 C CA . ASN A 1 85 ? 34.410 -19.129 -40.533 1.00 76.06 85 ASN A CA 1
ATOM 646 C C . ASN A 1 85 ? 33.184 -19.747 -39.861 1.00 76.06 85 ASN A C 1
ATOM 648 O O . ASN A 1 85 ? 32.737 -19.240 -38.827 1.00 76.06 85 ASN A O 1
ATOM 652 N N . GLU A 1 86 ? 32.635 -20.816 -40.437 1.00 79.19 86 GLU A N 1
ATOM 653 C CA . GLU A 1 86 ? 31.609 -21.595 -39.745 1.00 79.19 86 GLU A CA 1
ATOM 654 C C . GLU A 1 86 ? 32.190 -22.055 -38.398 1.00 79.19 86 GLU A C 1
ATOM 656 O O . GLU A 1 86 ? 33.314 -22.569 -38.369 1.00 79.19 86 GLU A O 1
ATOM 661 N N . PRO A 1 87 ? 31.499 -21.810 -37.270 1.00 75.75 87 PRO A N 1
ATOM 662 C CA . PRO A 1 87 ? 32.007 -22.225 -35.975 1.00 75.75 87 PRO A CA 1
ATOM 663 C C . PRO A 1 87 ? 32.143 -23.746 -35.976 1.00 75.75 87 PRO A C 1
ATOM 665 O O . PRO A 1 87 ? 31.176 -24.462 -36.239 1.00 75.75 87 PRO A O 1
ATOM 668 N N . GLU A 1 88 ? 33.346 -24.241 -35.683 1.00 80.56 88 GLU A N 1
ATOM 669 C CA . GLU A 1 88 ? 33.552 -25.677 -35.532 1.00 80.56 88 GLU A CA 1
ATOM 670 C C . GLU A 1 88 ? 32.615 -26.197 -34.429 1.00 80.56 88 GLU A C 1
ATOM 672 O O . GLU A 1 88 ? 32.558 -25.605 -33.343 1.00 80.56 88 GLU A O 1
ATOM 677 N N . PRO A 1 89 ? 31.854 -27.278 -34.680 1.00 79.25 89 PRO A N 1
ATOM 678 C CA . PRO A 1 89 ? 30.913 -27.793 -33.702 1.00 79.25 89 PRO A CA 1
ATOM 679 C C . PRO A 1 89 ? 31.666 -28.199 -32.434 1.00 79.25 89 PRO A C 1
ATOM 681 O O . PRO A 1 89 ? 32.534 -29.077 -32.447 1.00 79.25 89 PRO A O 1
ATOM 684 N N . VAL A 1 90 ? 31.326 -27.543 -31.324 1.00 80.00 90 VAL A N 1
ATOM 685 C CA . VAL A 1 90 ? 31.929 -27.813 -30.019 1.00 80.00 90 VAL A CA 1
ATOM 686 C C . VAL A 1 90 ? 31.597 -29.248 -29.619 1.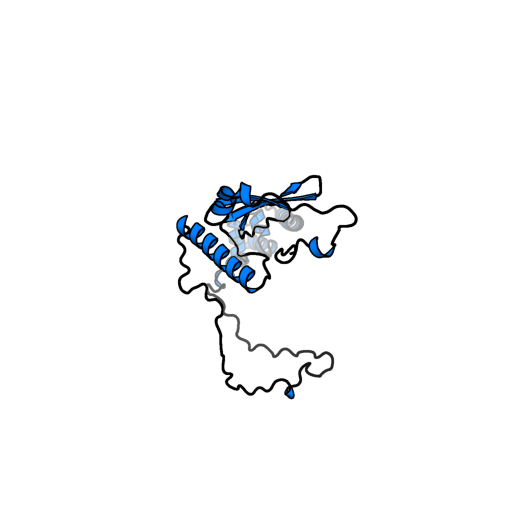00 80.00 90 VAL A C 1
ATOM 688 O O . VAL A 1 90 ? 30.432 -29.614 -29.467 1.00 80.00 90 VAL A O 1
ATOM 691 N N . LYS A 1 91 ? 32.629 -30.073 -29.417 1.00 75.38 91 LYS A N 1
ATOM 692 C CA . LYS A 1 91 ? 32.462 -31.419 -28.861 1.00 75.38 91 LYS A CA 1
ATOM 693 C C . LYS A 1 91 ? 32.150 -31.307 -27.373 1.00 75.38 91 LYS A C 1
ATOM 695 O O . LYS A 1 91 ? 33.052 -31.156 -26.551 1.00 75.38 91 LYS A O 1
ATOM 700 N N . ILE A 1 92 ? 3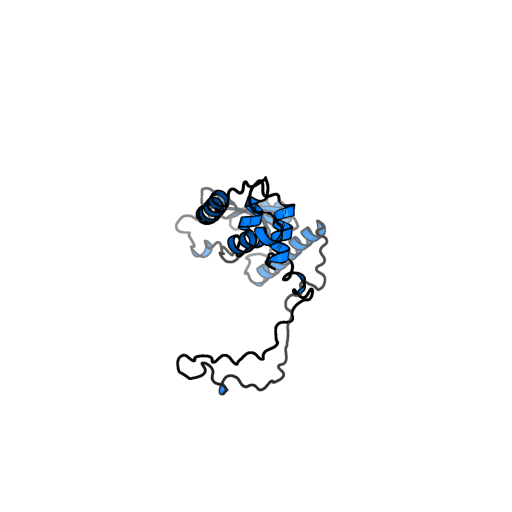0.866 -31.370 -27.039 1.00 72.88 92 ILE A N 1
ATOM 701 C CA . ILE A 1 92 ? 30.389 -31.416 -25.656 1.00 72.88 92 ILE A CA 1
ATOM 702 C C . ILE A 1 92 ? 30.909 -32.715 -25.023 1.00 72.88 92 ILE A C 1
ATOM 704 O O . ILE A 1 92 ? 30.647 -33.806 -25.529 1.00 72.88 92 ILE A O 1
ATOM 708 N N . GLN A 1 93 ? 31.680 -32.608 -23.938 1.00 72.06 93 GLN A N 1
ATOM 709 C CA . GLN A 1 93 ? 32.094 -33.773 -23.155 1.00 72.06 93 GLN A CA 1
ATOM 710 C C . GLN A 1 93 ? 30.968 -34.142 -22.189 1.00 72.06 93 GLN A C 1
ATOM 712 O O . GLN A 1 93 ? 30.692 -33.409 -21.241 1.00 72.06 93 GLN A O 1
ATOM 717 N N . TYR A 1 94 ? 30.312 -35.273 -22.431 1.00 71.44 94 TYR A N 1
ATOM 718 C CA . TYR A 1 94 ? 29.280 -35.788 -21.538 1.00 71.44 94 TYR A CA 1
ATOM 719 C C . TYR A 1 94 ? 29.912 -36.492 -20.339 1.00 71.44 94 TYR A C 1
ATOM 721 O O . TYR A 1 94 ? 30.841 -37.284 -20.504 1.00 71.44 94 TYR A O 1
ATOM 729 N N . ARG A 1 95 ? 29.365 -36.273 -19.137 1.00 70.62 95 ARG A N 1
ATOM 730 C CA . ARG A 1 95 ? 29.878 -36.857 -17.884 1.00 70.62 95 ARG A CA 1
ATOM 731 C C . ARG A 1 95 ? 29.968 -38.393 -17.933 1.00 70.62 95 ARG A C 1
ATOM 733 O O . ARG A 1 95 ? 30.857 -38.954 -17.304 1.00 70.62 95 ARG A O 1
ATOM 740 N N . ASN A 1 96 ? 29.100 -39.037 -18.727 1.00 72.50 96 ASN A N 1
ATOM 741 C CA . ASN A 1 96 ? 28.998 -40.494 -18.888 1.00 72.50 96 ASN A CA 1
ATOM 742 C C . ASN A 1 96 ? 28.963 -40.966 -20.364 1.00 72.50 96 ASN A C 1
ATOM 744 O O . ASN A 1 96 ? 28.451 -42.050 -20.636 1.00 72.50 96 ASN A O 1
ATOM 748 N N . ASN A 1 97 ? 29.437 -40.167 -21.332 1.00 67.94 97 ASN A N 1
ATOM 749 C CA . ASN A 1 97 ? 29.272 -40.430 -22.783 1.00 67.94 97 ASN A CA 1
ATOM 750 C C . ASN A 1 97 ? 27.809 -40.621 -23.253 1.00 67.94 97 ASN A C 1
ATOM 752 O O . ASN A 1 97 ? 27.568 -41.110 -24.355 1.00 67.94 97 ASN A O 1
ATOM 756 N N . LEU A 1 98 ? 26.840 -40.219 -22.431 1.00 68.25 98 LEU A N 1
ATOM 757 C CA . LEU A 1 98 ? 25.410 -40.212 -22.720 1.00 68.25 98 LEU A CA 1
ATOM 758 C C . LEU A 1 98 ? 24.915 -38.764 -22.641 1.00 68.25 98 LEU A C 1
ATOM 760 O O . LEU A 1 98 ? 25.346 -38.049 -21.734 1.00 68.25 98 LEU A O 1
ATOM 764 N N . PRO A 1 99 ? 24.023 -38.325 -23.543 1.00 68.31 99 PRO A N 1
ATOM 765 C CA . PRO A 1 99 ? 23.324 -37.060 -23.369 1.00 68.31 99 PRO A CA 1
ATOM 766 C C . PRO A 1 99 ? 22.570 -37.068 -22.031 1.00 68.31 99 PRO A C 1
ATOM 768 O O . PRO A 1 99 ? 21.898 -38.046 -21.712 1.00 68.31 99 PRO A O 1
ATOM 771 N N . ASP A 1 100 ? 22.657 -35.985 -21.253 1.00 68.25 100 ASP A N 1
ATOM 772 C CA . ASP A 1 100 ? 21.934 -35.839 -19.971 1.00 68.25 100 ASP A CA 1
ATOM 773 C C . ASP A 1 100 ? 20.401 -35.731 -20.152 1.00 68.25 100 ASP A C 1
ATOM 775 O O . ASP A 1 100 ? 19.658 -35.575 -19.185 1.00 68.25 100 ASP A O 1
ATOM 779 N N . TRP A 1 101 ? 19.918 -35.809 -21.393 1.00 71.38 101 TRP A N 1
ATOM 780 C CA . TRP A 1 101 ? 18.517 -35.738 -21.780 1.00 71.38 101 TRP A CA 1
ATOM 781 C C . TRP A 1 101 ? 18.160 -36.927 -22.678 1.00 71.38 101 TRP A C 1
ATOM 783 O O . TRP A 1 101 ? 18.949 -37.362 -23.516 1.00 71.38 101 TRP A O 1
ATOM 793 N N . SER A 1 102 ? 16.952 -37.455 -22.512 1.00 71.62 102 SER A N 1
ATOM 794 C CA . SER A 1 102 ? 16.384 -38.461 -23.407 1.00 71.62 102 SER A CA 1
ATOM 795 C C . SER A 1 102 ? 15.584 -37.753 -24.494 1.00 71.62 102 SER A C 1
ATOM 797 O O . SER A 1 102 ? 14.693 -36.961 -24.202 1.00 71.62 102 SER A O 1
ATOM 799 N N . GLU A 1 103 ? 15.852 -38.065 -25.760 1.00 67.69 103 GLU A N 1
ATOM 800 C CA . GLU A 1 103 ? 15.091 -37.533 -26.902 1.00 67.69 103 GLU A CA 1
ATOM 801 C C . GLU A 1 103 ? 13.607 -37.934 -26.855 1.00 67.69 103 GLU A C 1
ATOM 803 O O . GLU A 1 103 ? 12.750 -37.248 -27.399 1.00 67.69 103 GLU A O 1
ATOM 808 N N . LYS A 1 104 ? 13.278 -39.003 -26.116 1.00 73.25 104 LYS A N 1
ATOM 809 C CA . LYS A 1 104 ? 11.890 -39.410 -25.853 1.00 73.25 104 LYS A CA 1
ATOM 810 C C . LYS A 1 104 ? 11.163 -38.476 -24.884 1.00 73.25 104 LYS A C 1
ATOM 812 O O . LYS A 1 104 ? 9.939 -38.423 -24.930 1.00 73.25 104 LYS A O 1
ATOM 817 N N . ASP A 1 105 ? 11.897 -37.765 -24.031 1.00 72.62 105 ASP A N 1
ATOM 818 C CA . ASP A 1 105 ? 11.319 -36.842 -23.046 1.00 72.62 105 ASP A CA 1
ATOM 819 C C . ASP A 1 105 ? 11.035 -35.468 -23.675 1.00 72.62 105 ASP A C 1
ATOM 821 O O . ASP A 1 105 ? 10.216 -34.705 -23.167 1.00 72.62 105 ASP A O 1
ATOM 825 N N . PHE A 1 106 ? 11.663 -35.175 -24.818 1.00 65.81 106 PHE A N 1
ATOM 826 C CA . PHE A 1 106 ? 11.508 -33.935 -25.573 1.00 65.81 106 PHE A CA 1
ATOM 827 C C . PHE A 1 106 ? 10.991 -34.240 -26.979 1.00 65.81 106 PHE A C 1
ATOM 829 O O . PHE A 1 106 ? 11.739 -34.242 -27.955 1.00 65.81 106 PHE A O 1
ATOM 836 N N . SER A 1 107 ? 9.687 -34.497 -27.090 1.00 71.50 107 SER A N 1
ATOM 837 C CA . SER A 1 107 ? 9.027 -34.623 -28.391 1.00 71.50 107 SER A CA 1
ATOM 838 C C . SER A 1 107 ? 9.206 -33.323 -29.184 1.00 71.50 107 SER A C 1
ATOM 840 O O . SER A 1 107 ? 8.617 -32.302 -28.842 1.00 71.50 107 SER A O 1
ATOM 842 N N . GLY A 1 108 ? 9.998 -33.350 -30.260 1.00 74.19 108 GLY A N 1
ATOM 843 C CA . GLY A 1 108 ? 10.197 -32.216 -31.178 1.00 74.19 108 GLY A CA 1
ATOM 844 C C . GLY A 1 108 ? 8.969 -31.870 -32.033 1.00 74.19 108 GLY A C 1
ATOM 845 O O . GLY A 1 108 ? 9.083 -31.150 -33.023 1.00 74.19 108 GLY A O 1
ATOM 846 N N . MET A 1 109 ? 7.801 -32.413 -31.688 1.00 78.06 109 MET A N 1
ATOM 847 C CA . MET A 1 109 ? 6.536 -32.143 -32.355 1.00 78.06 109 MET A CA 1
ATOM 848 C C . MET A 1 109 ? 5.995 -30.801 -31.865 1.00 78.06 109 MET A C 1
ATOM 850 O O . MET A 1 109 ? 5.465 -30.703 -30.762 1.00 78.06 109 MET A O 1
ATOM 854 N N . ALA A 1 110 ? 6.120 -29.766 -32.694 1.00 77.31 110 ALA A N 1
ATOM 855 C CA . ALA A 1 110 ? 5.445 -28.498 -32.460 1.00 77.31 110 ALA A CA 1
ATOM 856 C C . ALA A 1 110 ? 3.932 -28.695 -32.650 1.00 77.31 110 ALA A C 1
ATOM 858 O O . ALA A 1 110 ? 3.452 -28.828 -33.775 1.00 77.31 110 ALA A O 1
ATOM 859 N N . THR A 1 111 ? 3.192 -28.769 -31.548 1.00 80.56 111 THR A N 1
ATOM 860 C CA . THR A 1 111 ? 1.727 -28.728 -31.541 1.00 80.56 111 THR A CA 1
ATOM 861 C C . THR A 1 111 ? 1.275 -27.333 -31.149 1.00 80.56 111 THR A C 1
ATOM 863 O O . THR A 1 111 ? 1.805 -26.781 -30.183 1.00 80.56 111 THR A O 1
ATOM 866 N N . ASP A 1 112 ? 0.291 -26.785 -31.857 1.00 79.88 112 ASP A N 1
ATOM 867 C CA . ASP A 1 112 ? -0.357 -25.547 -31.432 1.00 79.88 112 ASP A CA 1
ATOM 868 C C . ASP A 1 112 ? -0.985 -25.765 -30.049 1.00 79.88 112 ASP A C 1
ATOM 870 O O . ASP A 1 112 ? -1.700 -26.743 -29.817 1.00 79.88 112 ASP A O 1
ATOM 874 N N . VAL A 1 113 ? -0.656 -24.877 -29.114 1.00 78.81 113 VAL A N 1
ATOM 875 C CA . VAL A 1 113 ? -1.228 -24.848 -27.767 1.00 78.81 113 VAL A CA 1
ATOM 876 C C . VAL A 1 113 ? -2.134 -23.632 -27.696 1.00 78.81 113 VAL A C 1
ATOM 878 O O . VAL A 1 113 ? -1.707 -22.523 -28.026 1.00 78.81 113 VAL A O 1
ATOM 881 N N . ASP A 1 114 ? -3.371 -23.840 -27.252 1.00 78.94 114 ASP A N 1
ATOM 882 C CA . ASP A 1 114 ? -4.289 -22.746 -26.961 1.00 78.94 114 ASP A CA 1
ATOM 883 C C . ASP A 1 114 ? -3.698 -21.897 -25.826 1.00 78.94 114 ASP A C 1
ATOM 885 O O . ASP A 1 114 ? -3.615 -22.317 -24.670 1.00 78.94 114 ASP A O 1
ATOM 889 N N . ASN 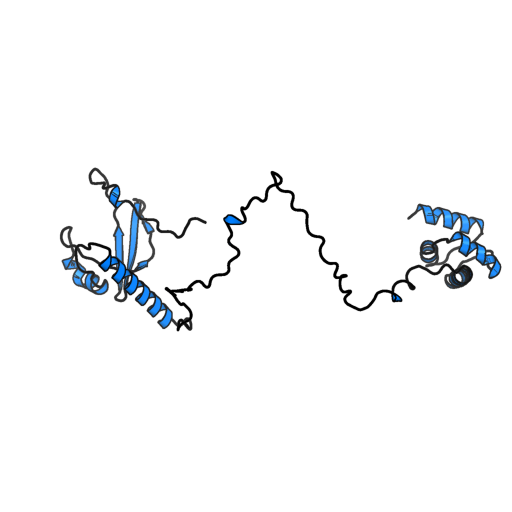A 1 115 ? -3.228 -20.698 -26.169 1.00 71.00 115 ASN A N 1
ATOM 890 C CA . ASN A 1 115 ? -2.732 -19.730 -25.201 1.00 71.00 115 ASN A CA 1
ATOM 891 C C . ASN A 1 115 ? -3.911 -18.916 -24.655 1.00 71.00 115 ASN A C 1
ATOM 893 O O . ASN A 1 115 ? -4.151 -17.789 -25.093 1.00 71.00 115 ASN A O 1
ATOM 897 N N . ASP A 1 116 ? -4.633 -19.468 -23.681 1.00 78.19 116 ASP A N 1
ATOM 898 C CA . ASP A 1 116 ? -5.633 -18.722 -22.911 1.00 78.19 116 ASP A CA 1
ATOM 899 C C . ASP A 1 116 ? -4.932 -17.799 -21.902 1.00 78.19 116 ASP A C 1
ATOM 901 O O . ASP A 1 116 ? -4.733 -18.121 -20.728 1.00 78.19 116 ASP A O 1
ATOM 905 N N . ILE A 1 117 ? -4.511 -16.624 -22.373 1.00 75.50 117 ILE A N 1
ATOM 906 C CA . ILE A 1 117 ? -3.915 -15.594 -21.518 1.00 75.50 117 ILE A CA 1
ATOM 907 C C . ILE A 1 117 ? -5.043 -14.820 -20.828 1.00 75.50 117 ILE A C 1
ATOM 909 O O . ILE A 1 117 ? -5.693 -13.969 -21.437 1.00 75.50 117 ILE A O 1
ATOM 913 N N . LEU A 1 118 ? -5.253 -15.075 -19.533 1.00 70.38 118 LEU A N 1
ATOM 914 C CA . LEU A 1 118 ? -6.144 -14.268 -18.701 1.00 70.38 118 LEU A CA 1
ATOM 915 C C . LEU A 1 118 ? -5.351 -13.131 -18.041 1.00 70.38 118 LEU A C 1
ATOM 917 O O . LEU A 1 118 ? -4.590 -13.337 -17.094 1.00 70.38 118 LEU A O 1
ATOM 921 N N . ILE A 1 119 ? -5.521 -11.910 -18.543 1.00 71.75 119 ILE A N 1
ATOM 922 C CA . ILE A 1 119 ? -4.879 -10.729 -17.960 1.00 71.75 119 ILE A CA 1
ATOM 923 C C . ILE A 1 119 ? -5.654 -10.339 -16.697 1.00 71.75 119 ILE A C 1
ATOM 925 O O . ILE A 1 119 ? -6.720 -9.734 -16.768 1.00 71.75 119 ILE A O 1
ATOM 929 N N . HIS A 1 120 ? -5.128 -10.708 -15.527 1.00 66.88 120 HIS A N 1
ATOM 930 C CA . HIS A 1 120 ? -5.754 -10.385 -14.240 1.00 66.88 120 HIS A CA 1
ATOM 931 C C . HIS A 1 120 ? -5.600 -8.907 -13.847 1.00 66.88 120 HIS A C 1
ATOM 933 O O . HIS A 1 120 ? -6.481 -8.367 -13.183 1.00 66.88 120 HIS A O 1
ATOM 939 N N . TYR A 1 121 ? -4.501 -8.262 -14.254 1.00 59.97 121 TYR A N 1
ATOM 940 C CA . TYR A 1 121 ? -4.213 -6.855 -13.973 1.00 59.97 121 TYR A CA 1
ATOM 941 C C . TYR A 1 121 ? -3.468 -6.225 -15.151 1.00 59.97 121 TYR A C 1
ATOM 943 O O . TYR A 1 121 ? -2.314 -6.559 -15.410 1.00 59.97 121 TYR A O 1
ATOM 951 N N . ASP A 1 122 ? -4.132 -5.305 -15.848 1.00 60.81 122 ASP A N 1
ATOM 952 C CA . ASP A 1 122 ? -3.520 -4.444 -16.857 1.00 60.81 122 ASP A CA 1
ATOM 953 C C . ASP A 1 122 ? -3.363 -3.031 -16.283 1.00 60.81 122 ASP A C 1
ATOM 955 O O . ASP A 1 122 ? -4.337 -2.305 -16.086 1.00 60.81 122 ASP A O 1
ATOM 959 N N . ILE A 1 123 ? -2.121 -2.641 -15.998 1.00 62.12 123 ILE A N 1
ATOM 960 C C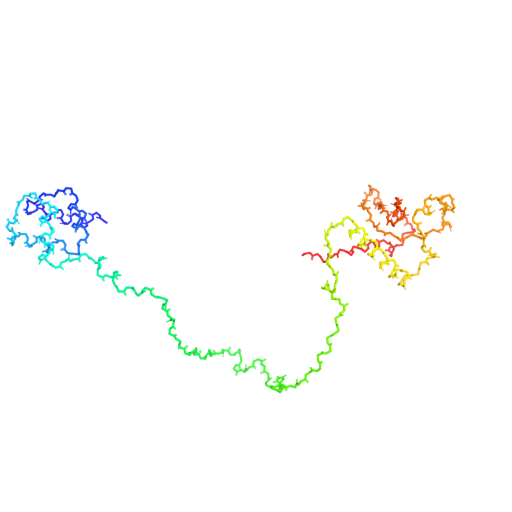A . ILE A 1 123 ? -1.791 -1.300 -15.494 1.00 62.12 123 ILE A CA 1
ATOM 961 C C . ILE A 1 123 ? -1.965 -0.247 -16.610 1.00 62.12 123 ILE A C 1
ATOM 963 O O . ILE A 1 123 ? -2.124 0.939 -16.331 1.00 62.12 123 ILE A O 1
ATOM 967 N N . THR A 1 124 ? -1.970 -0.648 -17.886 1.00 56.44 124 THR A N 1
ATOM 968 C CA . THR A 1 124 ? -1.859 0.268 -19.033 1.00 56.44 124 THR A CA 1
ATOM 969 C C . THR A 1 124 ? -3.190 0.816 -19.557 1.00 56.44 124 THR A C 1
ATOM 971 O O . THR A 1 124 ? -3.185 1.770 -20.332 1.00 56.44 124 THR A O 1
ATOM 974 N N . GLY A 1 125 ? -4.332 0.299 -19.091 1.00 55.44 125 GLY A N 1
ATOM 975 C CA . GLY A 1 125 ? -5.630 0.563 -19.721 1.00 55.44 125 GLY A CA 1
ATOM 976 C C . GLY A 1 125 ? -6.221 1.968 -19.541 1.00 55.44 125 GLY A C 1
ATOM 977 O O . GLY A 1 125 ? -7.018 2.365 -20.379 1.00 55.44 125 GLY A O 1
ATOM 978 N N . ASN A 1 126 ? -5.875 2.704 -18.473 1.00 56.31 126 ASN A N 1
ATOM 979 C CA . ASN A 1 126 ? -6.295 4.102 -18.207 1.00 56.31 126 ASN A CA 1
ATOM 980 C C . ASN A 1 126 ? -5.537 4.749 -17.017 1.00 56.31 126 ASN A C 1
ATOM 982 O O . ASN A 1 126 ? -5.967 5.764 -16.469 1.00 56.31 126 ASN A O 1
ATOM 986 N N . SER A 1 127 ? -4.410 4.176 -16.576 1.00 57.72 127 SER A N 1
ATOM 987 C CA . SER A 1 127 ? -3.661 4.643 -15.395 1.00 57.72 127 SER A CA 1
ATOM 988 C C . SER A 1 127 ? -2.740 5.834 -15.708 1.00 57.72 127 SER A C 1
ATOM 990 O O . SER A 1 127 ? -1.575 5.867 -15.308 1.00 57.72 127 SER A O 1
ATOM 992 N N . THR A 1 128 ? -3.233 6.833 -16.439 1.00 63.47 128 THR A N 1
ATOM 993 C CA . THR A 1 128 ? -2.518 8.098 -16.644 1.00 63.47 128 THR A CA 1
ATOM 994 C C . THR A 1 128 ? -2.821 9.029 -15.475 1.00 63.47 128 THR A C 1
ATOM 996 O O . THR A 1 128 ? -3.758 9.825 -15.525 1.00 63.47 128 THR A O 1
ATOM 999 N N . THR A 1 129 ? -2.056 8.921 -14.389 1.00 65.31 129 THR A N 1
ATOM 1000 C CA . THR A 1 129 ? -2.164 9.872 -13.279 1.00 65.31 129 THR A CA 1
ATOM 1001 C C . THR A 1 129 ? -1.168 11.011 -13.482 1.00 65.31 129 THR A C 1
ATOM 1003 O O . THR A 1 129 ? 0.035 10.818 -13.597 1.00 65.31 129 THR A O 1
ATOM 1006 N N . GLU A 1 130 ? -1.663 12.245 -13.510 1.00 79.75 130 GLU A N 1
ATOM 1007 C CA . GLU A 1 130 ? -0.823 13.448 -13.652 1.00 79.75 130 GLU A CA 1
ATOM 1008 C C . GLU A 1 130 ? -0.136 13.868 -12.332 1.00 79.75 130 GLU A C 1
ATOM 1010 O O . GLU A 1 130 ? 0.284 15.011 -12.186 1.00 79.75 130 GLU A O 1
ATOM 1015 N N . GLY A 1 131 ? -0.108 12.997 -11.312 1.00 80.94 131 GLY A N 1
ATOM 1016 C CA . GLY A 1 131 ? 0.453 13.311 -9.987 1.00 80.94 131 GLY A CA 1
ATOM 1017 C C . GLY A 1 131 ? -0.267 14.423 -9.204 1.00 80.94 131 GLY A C 1
ATOM 1018 O O . GLY A 1 131 ? 0.249 14.908 -8.201 1.00 80.94 131 GLY A O 1
ATOM 1019 N N . LYS A 1 132 ? -1.458 14.853 -9.642 1.00 89.12 132 LYS A N 1
ATOM 1020 C CA . LYS A 1 132 ? -2.276 15.859 -8.947 1.00 89.12 132 LYS A CA 1
ATOM 1021 C C . LYS A 1 132 ? -2.709 15.364 -7.564 1.00 89.12 132 LYS A C 1
ATOM 1023 O O . LYS A 1 132 ? -2.990 14.180 -7.389 1.00 89.12 132 LYS A O 1
ATOM 1028 N N . MET A 1 133 ? -2.895 16.293 -6.622 1.00 88.94 133 MET A N 1
ATOM 1029 C CA . MET A 1 133 ? -3.407 15.990 -5.274 1.00 88.94 133 MET A CA 1
ATOM 1030 C C . MET A 1 133 ? -4.711 15.175 -5.313 1.00 88.94 133 MET A C 1
ATOM 1032 O O . MET A 1 133 ? -4.854 14.208 -4.574 1.00 88.94 133 MET A O 1
ATOM 1036 N N . GLY A 1 134 ? -5.624 15.497 -6.237 1.00 89.69 134 GLY A N 1
ATOM 1037 C CA . GLY A 1 134 ? -6.871 14.742 -6.405 1.00 89.69 134 GLY A CA 1
ATOM 1038 C C . GLY A 1 134 ? -6.662 13.281 -6.824 1.00 89.69 134 GLY A C 1
ATOM 1039 O O . GLY A 1 134 ? -7.392 12.412 -6.366 1.00 89.69 134 GLY A O 1
ATOM 1040 N N . HIS A 1 135 ? -5.639 12.981 -7.634 1.00 87.75 135 HIS A N 1
ATOM 1041 C CA . HIS A 1 135 ? -5.307 11.598 -8.001 1.00 87.75 135 HIS A CA 1
ATOM 1042 C C . HIS A 1 135 ? -4.712 10.828 -6.819 1.00 87.75 135 HIS A C 1
ATOM 1044 O O . HIS A 1 135 ? -4.999 9.646 -6.652 1.00 87.75 135 HIS A O 1
ATOM 1050 N N . ILE A 1 136 ? -3.922 11.502 -5.978 1.00 88.56 136 ILE A N 1
ATOM 1051 C CA . ILE A 1 136 ? -3.360 10.911 -4.759 1.00 88.56 136 ILE A CA 1
ATOM 1052 C C . ILE A 1 136 ? -4.489 10.564 -3.782 1.00 88.56 136 ILE A C 1
ATOM 1054 O O . ILE A 1 136 ? -4.571 9.430 -3.319 1.00 88.56 136 ILE A O 1
ATOM 1058 N N . GLN A 1 137 ? -5.406 11.504 -3.532 1.00 89.69 137 GLN A N 1
ATOM 1059 C CA . GLN A 1 137 ? -6.578 11.273 -2.682 1.00 89.69 137 GLN A CA 1
ATOM 1060 C C . GLN A 1 137 ? -7.465 10.142 -3.219 1.00 89.69 137 GLN A C 1
ATOM 1062 O O . GLN A 1 137 ? -7.855 9.257 -2.461 1.00 89.69 137 GLN A O 1
ATOM 1067 N N . ALA A 1 138 ? -7.737 10.123 -4.528 1.00 88.62 138 ALA A N 1
ATOM 1068 C CA . ALA A 1 138 ? -8.511 9.055 -5.158 1.00 88.62 138 ALA A CA 1
ATOM 1069 C C . ALA A 1 138 ? -7.852 7.677 -4.984 1.00 88.62 138 ALA A C 1
ATOM 1071 O O . ALA A 1 138 ? -8.540 6.713 -4.667 1.00 88.62 138 ALA A O 1
ATOM 1072 N N . CYS A 1 139 ? -6.525 7.594 -5.121 1.00 88.38 139 CYS A N 1
ATOM 1073 C CA . CYS A 1 139 ? -5.764 6.363 -4.906 1.00 88.38 139 CYS A CA 1
ATOM 1074 C C . CYS A 1 139 ? -5.884 5.850 -3.460 1.00 88.38 139 CYS A C 1
ATOM 1076 O O . CYS A 1 139 ? -6.139 4.665 -3.244 1.00 88.38 139 CYS A O 1
ATOM 1078 N N . PHE A 1 140 ? -5.752 6.728 -2.459 1.00 90.38 140 PHE A N 1
ATOM 1079 C CA . PHE A 1 140 ? -5.912 6.334 -1.054 1.00 90.38 140 PHE A CA 1
ATOM 1080 C C . PHE A 1 140 ? -7.340 5.884 -0.729 1.00 90.38 140 PHE A C 1
ATOM 1082 O O . PHE A 1 140 ? -7.513 4.872 -0.048 1.00 90.38 140 PHE A O 1
ATOM 1089 N N . ASN A 1 141 ? -8.347 6.577 -1.263 1.00 91.69 141 ASN A N 1
ATOM 1090 C CA . ASN A 1 141 ? -9.749 6.216 -1.069 1.00 91.69 141 ASN A CA 1
ATOM 1091 C C . ASN A 1 141 ? -10.091 4.870 -1.726 1.00 91.69 141 ASN A C 1
ATOM 1093 O O . ASN A 1 141 ? -10.697 4.017 -1.081 1.00 91.69 141 ASN A O 1
ATOM 1097 N N . ASP A 1 142 ? -9.650 4.638 -2.966 1.00 91.81 142 ASP A N 1
ATOM 1098 C CA . ASP A 1 142 ? -9.862 3.368 -3.675 1.00 91.81 142 ASP A CA 1
ATOM 1099 C C . ASP A 1 142 ? -9.162 2.196 -2.967 1.00 91.81 142 ASP A C 1
ATOM 1101 O O . ASP A 1 142 ? -9.740 1.120 -2.766 1.00 91.81 142 ASP A O 1
ATOM 1105 N N . ARG A 1 143 ? -7.935 2.430 -2.482 1.00 92.56 143 ARG A N 1
ATOM 1106 C CA . ARG A 1 143 ? -7.199 1.468 -1.656 1.00 92.56 143 ARG A CA 1
ATOM 1107 C C . ARG A 1 143 ? -7.965 1.124 -0.379 1.00 92.56 143 ARG A C 1
ATOM 1109 O O . ARG A 1 143 ? -8.097 -0.059 -0.051 1.00 92.56 143 ARG A O 1
ATOM 1116 N N . LEU A 1 144 ? -8.460 2.128 0.346 1.00 93.88 144 LEU A N 1
ATOM 1117 C CA . LEU A 1 144 ? -9.232 1.933 1.572 1.00 93.88 144 LEU A CA 1
ATOM 1118 C C . LEU A 1 144 ? -10.535 1.175 1.292 1.00 93.88 144 LEU A C 1
ATOM 1120 O O . LEU A 1 144 ? -10.844 0.218 2.003 1.00 93.88 144 LEU A O 1
ATOM 1124 N N . GLU A 1 145 ? -11.269 1.535 0.239 1.00 94.19 145 GLU A N 1
ATOM 1125 C CA . GLU A 1 145 ? -12.512 0.865 -0.147 1.00 94.19 145 GLU A CA 1
ATOM 1126 C C . GLU A 1 145 ? -12.276 -0.610 -0.508 1.00 94.19 145 GLU A C 1
ATOM 1128 O O . GLU A 1 145 ? -13.009 -1.498 -0.055 1.00 94.19 145 GLU A O 1
ATOM 1133 N N . SER A 1 146 ? -11.223 -0.892 -1.274 1.00 93.25 146 SER A N 1
ATOM 1134 C CA . SER A 1 146 ? -10.833 -2.249 -1.658 1.00 93.25 146 SER A CA 1
ATOM 1135 C C . SER A 1 146 ? -10.485 -3.107 -0.440 1.00 93.25 146 SER A C 1
ATOM 1137 O O . SER A 1 146 ? -11.015 -4.211 -0.277 1.00 93.25 146 SER A O 1
ATOM 1139 N N . ILE A 1 147 ? -9.658 -2.587 0.473 1.00 92.88 147 ILE A N 1
ATOM 1140 C CA . ILE A 1 147 ? -9.299 -3.277 1.720 1.00 92.88 147 ILE A CA 1
ATOM 1141 C C . ILE A 1 147 ? -10.534 -3.481 2.605 1.00 92.88 147 ILE A C 1
ATOM 1143 O O . ILE A 1 147 ? -10.748 -4.581 3.116 1.00 92.88 147 ILE A O 1
ATOM 1147 N N . ARG A 1 148 ? -11.395 -2.466 2.733 1.00 94.12 148 ARG A N 1
ATOM 1148 C CA . ARG A 1 148 ? -12.652 -2.538 3.488 1.00 94.12 148 ARG A CA 1
ATOM 1149 C C . ARG A 1 148 ? -13.538 -3.668 2.968 1.00 94.12 148 ARG A C 1
ATOM 1151 O O . ARG A 1 148 ? -13.975 -4.501 3.761 1.00 94.12 148 ARG A O 1
ATOM 1158 N N . LYS A 1 149 ? -13.748 -3.762 1.649 1.00 94.06 149 LYS A N 1
ATOM 1159 C CA . LYS A 1 149 ? -14.517 -4.853 1.019 1.00 94.06 149 LYS A CA 1
ATOM 1160 C C . LYS A 1 149 ? -13.913 -6.226 1.322 1.00 94.06 149 LYS A C 1
ATOM 1162 O O . LYS A 1 149 ? -14.652 -7.145 1.672 1.00 94.06 149 LYS A O 1
ATOM 1167 N N . MET A 1 150 ? -12.589 -6.367 1.234 1.00 93.38 150 MET A N 1
ATOM 1168 C CA . MET A 1 150 ? -11.904 -7.628 1.539 1.00 93.38 150 MET A CA 1
ATOM 1169 C C . MET A 1 150 ? -12.053 -8.036 3.008 1.00 93.38 150 MET A C 1
ATOM 1171 O O . MET A 1 150 ? -12.396 -9.185 3.283 1.00 93.38 150 MET A O 1
ATOM 1175 N N . ILE A 1 151 ? -11.856 -7.109 3.950 1.00 92.31 151 ILE A N 1
ATOM 1176 C CA . ILE A 1 151 ? -11.989 -7.381 5.389 1.00 92.31 151 ILE A CA 1
ATOM 1177 C C . ILE A 1 151 ? -13.430 -7.769 5.727 1.00 92.31 151 ILE A C 1
ATOM 1179 O O . ILE A 1 151 ? -13.646 -8.772 6.402 1.00 92.31 151 ILE A O 1
ATOM 1183 N N . VAL A 1 152 ? -14.425 -7.027 5.231 1.00 92.69 152 VAL A N 1
ATOM 1184 C CA . VAL A 1 152 ? -15.841 -7.351 5.478 1.00 92.69 152 VAL A CA 1
ATOM 1185 C C . VAL A 1 152 ? -16.221 -8.714 4.892 1.00 92.69 152 VAL A C 1
ATOM 1187 O O . VAL A 1 152 ? -17.022 -9.429 5.490 1.00 92.69 152 VAL A O 1
ATOM 1190 N N . LYS A 1 153 ? -15.647 -9.097 3.746 1.00 93.00 153 LYS A N 1
ATOM 1191 C CA . LYS A 1 153 ? -15.913 -10.392 3.108 1.00 93.00 153 LYS A CA 1
ATOM 1192 C C . LYS A 1 153 ? -15.244 -11.566 3.833 1.00 93.00 153 LYS A C 1
ATOM 1194 O O . LYS A 1 153 ? -15.854 -12.627 3.940 1.00 93.00 153 LYS A O 1
ATOM 1199 N N . ASN A 1 154 ? -14.005 -11.394 4.294 1.00 90.88 154 ASN A N 1
ATOM 1200 C CA . ASN A 1 154 ? -13.173 -12.492 4.800 1.00 90.88 154 ASN A CA 1
ATOM 1201 C C . ASN A 1 154 ? -13.214 -12.645 6.329 1.00 90.88 154 ASN A C 1
ATOM 1203 O O . ASN A 1 154 ? -12.909 -13.721 6.841 1.00 90.88 154 ASN A O 1
ATOM 1207 N N . SER A 1 155 ? -13.601 -11.600 7.064 1.00 87.44 155 SER A N 1
ATOM 1208 C CA . SER A 1 155 ? -13.559 -11.575 8.529 1.00 87.44 155 SER A CA 1
ATOM 1209 C C . SER A 1 155 ? -14.953 -11.627 9.153 1.00 87.44 155 SER A C 1
ATOM 1211 O O . SER A 1 155 ? -15.916 -11.051 8.651 1.00 87.44 155 SER A O 1
ATOM 1213 N N . ARG A 1 156 ? -15.062 -12.269 10.322 1.00 89.75 156 ARG A N 1
ATOM 1214 C CA . ARG A 1 156 ? -16.278 -12.250 11.150 1.00 89.75 156 ARG A CA 1
ATOM 1215 C C . ARG A 1 156 ? -16.221 -11.081 12.129 1.00 89.75 156 ARG A C 1
ATOM 1217 O O . ARG A 1 156 ? -15.832 -11.247 13.281 1.00 89.75 156 ARG A O 1
ATOM 1224 N N . LEU A 1 157 ? -16.569 -9.890 11.647 1.00 90.12 157 LEU A N 1
ATOM 1225 C CA . LEU A 1 157 ? -16.600 -8.689 12.482 1.00 90.12 157 LEU A CA 1
ATOM 1226 C C . LEU A 1 157 ? -17.798 -8.733 13.449 1.00 90.12 157 LEU A C 1
ATOM 1228 O O . LEU A 1 157 ? -18.895 -9.118 13.038 1.00 90.12 157 LEU A O 1
ATOM 1232 N N . PRO A 1 158 ? -17.630 -8.312 14.716 1.00 89.00 158 PRO A N 1
ATOM 1233 C CA . PRO A 1 158 ? -18.697 -8.380 15.718 1.00 89.00 158 PRO A CA 1
ATOM 1234 C C . PRO A 1 158 ? -19.856 -7.411 15.434 1.00 89.00 158 PRO A C 1
ATOM 1236 O O . PRO A 1 158 ? -20.983 -7.650 15.862 1.00 89.00 158 PRO A O 1
ATOM 1239 N N . ARG A 1 159 ? -19.595 -6.310 14.715 1.00 90.06 159 ARG A N 1
ATOM 1240 C CA . ARG A 1 159 ? -20.591 -5.325 14.266 1.00 90.06 159 ARG A CA 1
ATOM 1241 C C . ARG A 1 159 ? -20.253 -4.836 12.859 1.00 90.06 159 ARG A C 1
ATOM 1243 O O . ARG A 1 159 ? -19.150 -5.057 12.361 1.00 90.06 159 ARG A O 1
ATOM 1250 N N . LYS A 1 160 ? -21.208 -4.151 12.224 1.00 91.50 160 LYS A N 1
ATOM 1251 C CA . LYS A 1 160 ? -20.973 -3.474 10.943 1.00 91.50 160 LYS A CA 1
ATOM 1252 C C . LYS A 1 160 ? -19.955 -2.336 11.129 1.00 91.50 160 LYS A C 1
ATOM 1254 O O . LYS A 1 160 ? -20.120 -1.581 12.090 1.00 91.50 160 LYS A O 1
ATOM 1259 N N . PRO A 1 161 ? -18.962 -2.196 10.232 1.00 93.50 161 PRO A N 1
ATOM 1260 C CA . PRO A 1 161 ? -18.048 -1.060 10.248 1.00 93.50 161 PRO A CA 1
ATOM 1261 C C . PRO A 1 161 ? -18.796 0.274 10.169 1.00 93.50 161 PRO A C 1
ATOM 1263 O O . PRO A 1 161 ? -19.760 0.393 9.410 1.00 93.50 161 PRO A O 1
ATOM 1266 N N . GLN A 1 162 ? -18.352 1.255 10.950 1.00 93.88 162 GLN A N 1
ATOM 1267 C CA . GLN A 1 162 ? -18.838 2.634 10.934 1.00 93.88 162 GLN A CA 1
ATOM 1268 C C . GLN A 1 162 ? -17.704 3.591 10.556 1.00 93.88 162 GLN A C 1
ATOM 1270 O O . GLN A 1 162 ? -16.533 3.280 10.769 1.00 93.88 162 GLN A O 1
ATOM 1275 N N . GLU A 1 163 ? -18.084 4.748 10.017 1.00 94.44 163 GLU A N 1
ATOM 1276 C CA . GLU A 1 163 ? -17.185 5.867 9.718 1.00 94.44 163 GLU A CA 1
ATOM 1277 C C . GLU A 1 163 ? -16.563 6.429 11.001 1.00 94.44 163 GLU A C 1
ATOM 1279 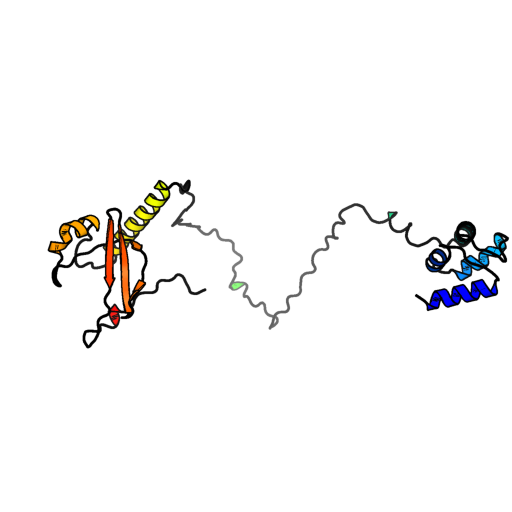O O . GLU A 1 163 ? -17.242 6.597 12.023 1.00 94.44 163 GLU A O 1
ATOM 1284 N N . ILE A 1 164 ? -15.277 6.756 10.941 1.00 95.12 164 ILE A N 1
ATOM 1285 C CA . ILE A 1 164 ? -14.497 7.245 12.078 1.00 95.12 164 ILE A CA 1
ATOM 1286 C C . ILE A 1 164 ? -15.034 8.592 12.569 1.00 95.12 164 ILE A C 1
ATOM 1288 O O . ILE A 1 164 ? -15.211 8.787 13.772 1.00 95.12 164 ILE A O 1
ATOM 1292 N N . GLY A 1 165 ? -15.401 9.497 11.662 1.00 94.75 165 GLY A N 1
ATOM 1293 C CA . GLY A 1 165 ? -16.015 10.782 11.996 1.00 94.75 165 GLY A CA 1
ATOM 1294 C C . GLY A 1 165 ? -17.305 10.618 12.803 1.00 94.75 165 GLY A C 1
ATOM 1295 O O . GLY A 1 165 ? -17.534 11.339 13.777 1.00 94.75 165 GLY A O 1
ATOM 1296 N N . ARG A 1 166 ? -18.117 9.605 12.481 1.00 93.81 166 ARG A N 1
ATOM 1297 C CA . ARG A 1 166 ? -19.324 9.284 13.250 1.00 93.81 166 ARG A CA 1
ATOM 1298 C C . ARG A 1 166 ? -18.996 8.722 14.631 1.00 93.81 166 ARG A C 1
ATOM 1300 O O . ARG A 1 166 ? -19.645 9.102 15.605 1.00 93.81 166 ARG A O 1
ATOM 1307 N N . LEU A 1 167 ? -18.000 7.843 14.730 1.00 93.38 167 LEU A N 1
ATOM 1308 C CA . LEU A 1 167 ? -17.547 7.294 16.012 1.00 93.38 167 LEU A CA 1
ATOM 1309 C C . LEU A 1 167 ? -16.995 8.381 16.937 1.00 93.38 167 LEU A C 1
ATOM 1311 O O . LEU A 1 167 ? -17.281 8.354 18.132 1.00 93.38 167 LEU A O 1
ATOM 1315 N N . ASN A 1 168 ? -16.290 9.371 16.387 1.00 93.38 168 ASN A N 1
ATOM 1316 C CA . ASN A 1 168 ? -15.804 10.526 17.138 1.00 93.38 168 ASN A CA 1
ATOM 1317 C C . ASN A 1 168 ? -16.959 11.363 17.717 1.00 93.38 168 ASN A C 1
ATOM 1319 O O . ASN A 1 168 ? -16.903 11.768 18.878 1.00 93.38 168 ASN A O 1
ATOM 1323 N N . ILE A 1 169 ? -18.036 11.579 16.951 1.00 93.25 169 ILE A N 1
ATOM 1324 C CA . ILE A 1 169 ? -19.239 12.288 17.429 1.00 93.25 169 ILE A CA 1
ATOM 1325 C C . ILE A 1 169 ? -19.986 11.459 18.486 1.00 93.25 169 ILE A C 1
ATOM 1327 O O . ILE A 1 169 ? -20.446 11.987 19.498 1.00 93.25 169 ILE A O 1
ATOM 1331 N N . GLU A 1 170 ? -20.110 10.150 18.266 1.00 91.62 170 GLU A N 1
ATOM 1332 C CA . GLU A 1 170 ? -20.858 9.230 19.126 1.00 91.62 170 GLU A CA 1
ATOM 1333 C C . GLU A 1 170 ? -19.999 8.579 20.231 1.00 91.62 170 GLU A C 1
ATOM 1335 O O . GLU A 1 170 ? -20.451 7.627 20.867 1.00 91.62 170 GLU A O 1
ATOM 1340 N N . TYR A 1 171 ? -18.794 9.091 20.515 1.00 88.38 171 TYR A N 1
ATOM 1341 C CA . TYR A 1 171 ? -17.819 8.458 21.419 1.00 88.38 171 TYR A CA 1
ATOM 1342 C C . TYR A 1 171 ? -18.397 8.097 22.798 1.00 88.38 171 TYR A C 1
ATOM 1344 O O . TYR A 1 171 ? -18.101 7.040 23.350 1.00 88.38 171 TYR A O 1
ATOM 1352 N N . GLN A 1 172 ? -19.292 8.933 23.336 1.00 89.56 172 GLN A N 1
ATOM 1353 C CA . GLN A 1 172 ? -19.963 8.687 24.619 1.00 89.56 172 GLN A CA 1
ATOM 1354 C C . GLN A 1 172 ? -20.782 7.384 24.646 1.00 89.56 172 GLN A C 1
ATOM 1356 O O . GLN A 1 172 ? -20.910 6.765 25.698 1.00 89.56 172 GLN A O 1
ATOM 1361 N N . ARG A 1 173 ? -21.325 6.939 23.503 1.00 87.69 173 ARG A N 1
ATOM 1362 C CA . ARG A 1 173 ? -22.113 5.696 23.399 1.00 87.69 173 ARG A CA 1
ATOM 1363 C C . ARG A 1 173 ? -21.251 4.441 23.453 1.00 87.69 173 ARG A C 1
ATOM 1365 O O . ARG A 1 173 ? -21.745 3.382 23.826 1.00 87.69 173 ARG A O 1
ATOM 1372 N N . TYR A 1 174 ? -19.985 4.564 23.072 1.00 86.62 174 TYR A N 1
ATOM 1373 C CA . TYR A 1 174 ? -19.040 3.455 22.965 1.00 86.62 174 TYR A CA 1
ATOM 1374 C C . TYR A 1 174 ? -18.086 3.384 24.162 1.00 86.62 174 TYR A C 1
ATOM 1376 O O . TYR A 1 174 ? -17.005 2.809 24.079 1.00 86.62 174 TYR A O 1
ATOM 1384 N N . GLN A 1 175 ? -18.487 3.959 25.299 1.00 83.94 175 GLN A N 1
ATOM 1385 C CA . GLN A 1 175 ? -17.753 3.828 26.552 1.00 83.94 175 GLN A CA 1
ATOM 1386 C C . GLN A 1 175 ? -18.064 2.490 27.236 1.00 83.94 175 GLN A C 1
ATOM 1388 O O . GLN A 1 175 ? -19.217 2.054 27.293 1.00 83.94 175 GLN A O 1
ATOM 1393 N N . GLY A 1 176 ? -17.030 1.861 27.800 1.00 82.69 176 GLY A N 1
ATOM 1394 C CA . GLY A 1 176 ? -17.125 0.591 28.527 1.00 82.69 176 GLY A CA 1
ATOM 1395 C C . GLY A 1 176 ? -16.766 -0.641 27.689 1.00 82.69 176 GLY A C 1
ATOM 1396 O O . GLY A 1 176 ? -16.579 -0.563 26.480 1.00 82.69 176 GLY A O 1
ATOM 1397 N N . TYR A 1 177 ? -16.650 -1.796 28.351 1.00 75.69 177 TYR A N 1
ATOM 1398 C CA . TYR A 1 177 ? -16.163 -3.037 27.729 1.00 75.69 177 TYR A CA 1
ATOM 1399 C C . TYR A 1 177 ? -17.197 -3.708 26.807 1.00 75.69 177 TYR A C 1
ATOM 1401 O O . TYR A 1 177 ? -16.839 -4.352 25.825 1.00 75.69 177 TYR A O 1
ATOM 1409 N N . GLU A 1 178 ? -18.488 -3.542 27.096 1.00 80.94 178 GLU A N 1
ATOM 1410 C CA . GLU A 1 178 ? -19.573 -4.207 26.356 1.00 80.94 178 GLU A CA 1
ATOM 1411 C C . GLU A 1 178 ? -20.011 -3.431 25.098 1.00 80.94 178 GLU A C 1
ATOM 1413 O O . GLU A 1 178 ? -20.611 -3.991 24.173 1.00 80.94 178 GLU A O 1
ATOM 1418 N N . ASN A 1 179 ? -19.680 -2.138 25.018 1.00 86.44 179 ASN A N 1
ATOM 1419 C CA . ASN A 1 179 ? -20.108 -1.252 23.936 1.00 86.44 179 ASN A CA 1
ATOM 1420 C C . ASN A 1 179 ? -19.094 -1.227 22.788 1.00 86.44 179 ASN A C 1
ATOM 1422 O O . ASN A 1 179 ? -18.397 -0.245 22.557 1.00 86.44 179 ASN A O 1
ATOM 1426 N N . LEU A 1 180 ? -19.043 -2.326 22.036 1.00 88.38 180 LEU A N 1
ATOM 1427 C CA . LEU A 1 180 ? -18.096 -2.503 20.934 1.00 88.38 180 LEU A CA 1
ATOM 1428 C C . LEU A 1 180 ? -18.438 -1.620 19.721 1.00 88.38 180 LEU A C 1
ATOM 1430 O O . LEU A 1 180 ? -19.583 -1.574 19.274 1.00 88.38 180 LEU A O 1
ATOM 1434 N N . ALA A 1 181 ? -17.436 -0.984 19.127 1.00 91.88 181 ALA A N 1
ATOM 1435 C CA . ALA A 1 181 ? -17.521 -0.361 17.808 1.00 91.88 181 ALA A CA 1
ATOM 1436 C C . ALA A 1 181 ? -16.546 -1.053 16.851 1.00 91.88 181 ALA A C 1
ATOM 1438 O O . ALA A 1 181 ? -15.555 -1.642 17.280 1.00 91.88 181 ALA A O 1
ATOM 1439 N N . VAL A 1 182 ? -16.838 -1.000 15.554 1.00 93.44 182 VAL A N 1
ATOM 1440 C CA . VAL A 1 182 ? -15.943 -1.507 14.510 1.00 93.44 182 VAL A CA 1
ATOM 1441 C C . VAL A 1 182 ? -15.681 -0.368 13.539 1.00 93.44 182 VAL A C 1
ATOM 1443 O O . VAL A 1 182 ? -16.625 0.196 12.991 1.00 93.44 182 VAL A O 1
ATOM 1446 N N . ALA A 1 183 ? -14.408 -0.057 13.327 1.00 94.06 183 ALA A N 1
ATOM 1447 C CA . ALA A 1 183 ? -13.931 0.918 12.355 1.00 94.06 183 ALA A CA 1
ATOM 1448 C C . ALA A 1 183 ? -12.903 0.246 11.440 1.00 94.06 183 ALA A C 1
ATOM 1450 O O . ALA A 1 183 ? -12.191 -0.663 11.872 1.00 94.06 183 ALA A O 1
ATOM 1451 N N . ILE A 1 184 ? -12.834 0.680 10.184 1.00 94.38 184 ILE A N 1
ATOM 1452 C CA . ILE A 1 184 ? -11.818 0.238 9.225 1.00 94.38 184 ILE A CA 1
ATOM 1453 C C . ILE A 1 184 ? -11.224 1.489 8.591 1.00 94.38 184 ILE A C 1
ATOM 1455 O O . ILE A 1 184 ? -11.945 2.234 7.931 1.00 94.38 184 ILE A O 1
ATOM 1459 N N . GLY A 1 185 ? -9.921 1.670 8.765 1.00 94.44 185 GLY A N 1
ATOM 1460 C CA . GLY A 1 185 ? -9.165 2.800 8.240 1.00 94.44 185 GLY A CA 1
ATOM 1461 C C . GLY A 1 185 ? -7.743 2.398 7.859 1.00 94.44 185 GLY A C 1
ATOM 1462 O O . GLY A 1 185 ? -7.327 1.254 8.070 1.00 94.44 185 GLY A O 1
ATOM 1463 N N . LEU A 1 186 ? -7.008 3.346 7.289 1.00 94.31 186 LEU A N 1
ATOM 1464 C CA . LEU A 1 186 ? -5.571 3.253 7.073 1.00 94.31 186 LEU A CA 1
ATOM 1465 C C . LEU A 1 186 ? -4.834 3.630 8.360 1.00 94.31 186 LEU A C 1
ATOM 1467 O O . LEU A 1 186 ? -5.281 4.480 9.125 1.00 94.31 186 LEU A O 1
ATOM 1471 N N . VAL A 1 187 ? -3.716 2.957 8.617 1.00 94.25 187 VAL A N 1
ATOM 1472 C CA . VAL A 1 187 ? -2.907 3.180 9.818 1.00 94.25 187 VAL A CA 1
ATOM 1473 C C . VAL A 1 187 ? -1.907 4.300 9.556 1.00 94.25 187 VAL A C 1
ATOM 1475 O O . VAL A 1 187 ? -1.192 4.257 8.555 1.00 94.25 187 VAL A O 1
ATOM 1478 N N . ASN A 1 188 ? -1.822 5.244 10.488 1.00 91.62 188 ASN A N 1
ATOM 1479 C CA . ASN A 1 188 ? -0.847 6.323 10.508 1.00 91.62 188 ASN A CA 1
ATOM 1480 C C . ASN A 1 188 ? 0.064 6.219 11.748 1.00 91.62 188 ASN A C 1
ATOM 1482 O O . ASN A 1 188 ? -0.389 5.843 12.832 1.00 91.62 188 ASN A O 1
ATOM 1486 N N . ASP A 1 189 ? 1.349 6.531 11.575 1.00 90.38 189 ASP A N 1
ATOM 1487 C CA . ASP A 1 189 ? 2.378 6.632 12.625 1.00 90.38 189 ASP A CA 1
ATOM 1488 C C . ASP A 1 189 ? 2.324 5.568 13.755 1.00 90.38 189 ASP A C 1
ATOM 1490 O O . ASP A 1 189 ? 2.133 5.902 14.935 1.00 90.38 189 ASP A O 1
ATOM 1494 N N . PRO A 1 190 ? 2.518 4.267 13.450 1.00 91.88 190 PRO A N 1
ATOM 1495 C CA . PRO A 1 190 ? 2.569 3.228 14.474 1.00 91.88 190 PRO A CA 1
ATOM 1496 C C . PRO A 1 190 ? 3.801 3.395 15.378 1.00 91.88 190 PRO A C 1
ATOM 1498 O O . PRO A 1 190 ? 4.942 3.423 14.916 1.00 91.88 190 PRO A O 1
ATOM 1501 N N . ARG A 1 191 ? 3.582 3.473 16.695 1.00 90.12 191 ARG A N 1
ATOM 1502 C CA . ARG A 1 191 ? 4.637 3.638 17.708 1.00 90.12 191 ARG A CA 1
ATOM 1503 C C . ARG A 1 191 ? 4.395 2.779 18.947 1.00 90.12 191 ARG A C 1
ATOM 1505 O O . ARG A 1 191 ? 3.282 2.707 19.467 1.00 90.12 191 ARG A O 1
ATOM 1512 N N . HIS A 1 192 ? 5.456 2.185 19.485 1.00 89.00 192 HIS A N 1
ATOM 1513 C CA . HIS A 1 192 ? 5.389 1.410 20.726 1.00 89.00 192 HIS A CA 1
ATOM 1514 C C . HIS A 1 192 ? 5.646 2.282 21.964 1.00 89.00 192 HIS A C 1
ATOM 1516 O O . HIS A 1 192 ? 6.536 3.132 21.990 1.00 89.00 192 HIS A O 1
ATOM 1522 N N . THR A 1 193 ? 4.864 2.062 23.021 1.00 87.69 193 THR A N 1
ATOM 1523 C CA . THR A 1 193 ? 5.099 2.643 24.353 1.00 87.69 193 THR A CA 1
ATOM 1524 C C . THR A 1 193 ? 6.216 1.896 25.086 1.00 87.69 193 THR A C 1
ATOM 1526 O O . THR A 1 193 ? 6.526 0.749 24.770 1.00 87.69 193 THR A O 1
ATOM 1529 N N . LYS A 1 194 ? 6.761 2.496 26.155 1.00 86.00 194 LYS A N 1
ATOM 1530 C CA . LYS A 1 194 ? 7.733 1.832 27.049 1.00 86.00 194 LYS A CA 1
ATOM 1531 C C . LYS A 1 194 ? 7.218 0.511 27.644 1.00 86.00 194 LYS A C 1
ATOM 1533 O O . LYS A 1 194 ? 8.017 -0.365 27.946 1.00 86.00 194 LYS A O 1
ATOM 1538 N N . ASN A 1 195 ? 5.899 0.367 27.780 1.00 79.25 195 ASN A N 1
ATOM 1539 C CA . ASN A 1 195 ? 5.242 -0.826 28.320 1.00 79.25 195 ASN A CA 1
ATOM 1540 C C . ASN A 1 195 ? 4.879 -1.855 27.229 1.00 79.25 195 ASN A C 1
ATOM 1542 O O . ASN A 1 195 ? 4.170 -2.819 27.506 1.00 79.25 195 ASN A O 1
ATOM 1546 N N . GLY A 1 196 ? 5.316 -1.639 25.983 1.00 83.38 196 GLY A N 1
ATOM 1547 C CA . GLY A 1 196 ? 5.091 -2.534 24.844 1.00 83.38 196 GLY A CA 1
ATOM 1548 C C . GLY A 1 196 ? 3.782 -2.307 24.081 1.00 83.38 196 GLY A C 1
ATOM 1549 O O . GLY A 1 196 ? 3.656 -2.789 22.961 1.00 83.38 196 GLY A O 1
ATOM 1550 N N . HIS A 1 197 ? 2.824 -1.543 24.618 1.00 87.44 197 HIS A N 1
ATOM 1551 C CA . HIS A 1 197 ? 1.564 -1.237 23.919 1.00 87.44 197 HIS A CA 1
ATOM 1552 C C . HIS A 1 197 ? 1.808 -0.504 22.598 1.00 87.44 197 HIS A C 1
ATOM 1554 O O . HIS A 1 197 ? 2.700 0.345 22.538 1.00 87.44 197 HIS A O 1
ATOM 1560 N N . LEU A 1 198 ? 0.992 -0.790 21.583 1.00 89.19 198 LEU A N 1
ATOM 1561 C CA . LEU A 1 198 ? 1.078 -0.178 20.259 1.00 89.19 198 LEU A CA 1
ATOM 1562 C C . LEU A 1 198 ? 0.063 0.969 20.153 1.00 89.19 198 LEU A C 1
ATOM 1564 O O . LEU A 1 198 ? -1.135 0.763 20.326 1.00 89.19 198 LEU A O 1
ATOM 1568 N N . MET A 1 199 ? 0.546 2.178 19.878 1.00 92.12 199 MET A N 1
ATOM 1569 C CA . MET A 1 199 ? -0.273 3.350 19.566 1.00 92.12 199 MET A CA 1
ATOM 1570 C C . MET A 1 199 ? -0.195 3.644 18.075 1.00 92.12 199 MET A C 1
ATOM 1572 O O . MET A 1 199 ? 0.892 3.591 17.510 1.00 92.12 199 MET A O 1
ATOM 1576 N N . PHE A 1 200 ? -1.315 3.995 17.459 1.00 94.38 200 PHE A N 1
ATOM 1577 C CA . PHE A 1 200 ? -1.368 4.377 16.049 1.00 94.38 200 PHE A CA 1
ATOM 1578 C C . PHE A 1 200 ? -2.575 5.278 15.780 1.00 94.38 200 PHE A C 1
ATOM 1580 O O . PHE A 1 200 ? -3.574 5.200 16.497 1.00 94.38 200 PHE A O 1
ATOM 1587 N N . GLY A 1 201 ? -2.488 6.123 14.758 1.00 95.12 201 GLY A N 1
ATOM 1588 C CA . GLY A 1 201 ? -3.643 6.814 14.190 1.00 95.12 201 GLY A CA 1
ATOM 1589 C C . GLY A 1 201 ? -4.379 5.887 13.225 1.00 95.12 201 GLY A C 1
ATOM 1590 O O . GLY A 1 201 ? -3.752 5.113 12.503 1.00 95.12 201 GLY A O 1
ATOM 1591 N N . LEU A 1 202 ? -5.705 5.918 13.233 1.00 95.12 202 LEU A N 1
ATOM 1592 C CA . LEU A 1 202 ? -6.543 5.241 12.250 1.00 95.12 202 LEU A CA 1
ATOM 1593 C C . LEU A 1 202 ? -7.325 6.305 11.480 1.00 95.12 202 LEU A C 1
ATOM 1595 O O . LEU A 1 202 ? -8.056 7.075 12.098 1.00 95.12 202 LEU A O 1
ATOM 1599 N N . GLU A 1 203 ? -7.175 6.338 10.160 1.00 94.31 203 GLU A N 1
ATOM 1600 C CA . GLU A 1 203 ? -7.735 7.377 9.290 1.00 94.31 203 GLU A CA 1
ATOM 1601 C C . GLU A 1 203 ? -8.663 6.781 8.226 1.00 94.31 203 GLU A C 1
ATOM 1603 O O . GLU A 1 203 ? -8.379 5.733 7.639 1.00 94.31 203 GLU A O 1
ATOM 1608 N N . ASP A 1 204 ? -9.781 7.452 7.971 1.00 94.06 204 ASP A N 1
ATOM 1609 C CA . ASP A 1 204 ? -10.680 7.184 6.853 1.00 94.06 204 ASP A CA 1
ATOM 1610 C C . ASP A 1 204 ? -11.049 8.486 6.122 1.00 94.06 204 ASP A C 1
ATOM 1612 O O . ASP A 1 204 ? -10.570 9.568 6.456 1.00 94.06 204 ASP A O 1
ATOM 1616 N N . GLU A 1 205 ? -11.927 8.399 5.122 1.00 92.00 205 GLU A N 1
ATOM 1617 C CA . GLU A 1 205 ? -12.406 9.553 4.356 1.00 92.00 205 GLU A CA 1
ATOM 1618 C C . GLU A 1 205 ? -13.132 10.628 5.197 1.00 92.00 205 GLU A C 1
ATOM 1620 O O . GLU A 1 205 ? -13.362 11.73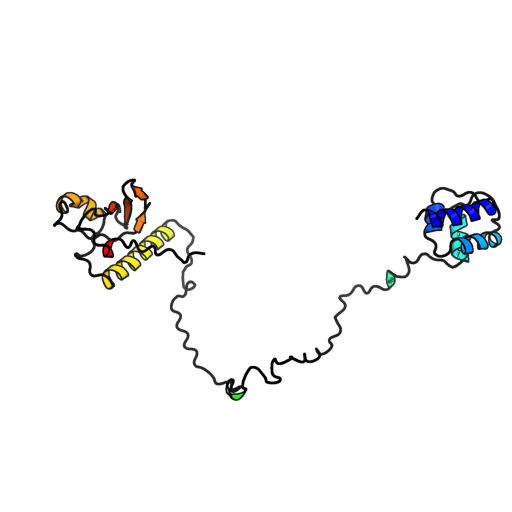8 4.715 1.00 92.00 205 GLU A O 1
ATOM 1625 N N . THR A 1 206 ? -13.509 10.314 6.440 1.00 93.75 206 THR A N 1
ATOM 1626 C CA . THR A 1 206 ? -14.298 11.173 7.334 1.00 93.75 206 THR A CA 1
ATOM 1627 C C . THR A 1 206 ? -13.492 11.773 8.484 1.00 93.75 206 THR A C 1
ATOM 1629 O O . THR A 1 206 ? -13.900 12.798 9.037 1.00 93.75 206 THR A O 1
ATOM 1632 N N . GLY A 1 207 ? -12.360 11.173 8.857 1.00 92.25 207 GLY A N 1
ATOM 1633 C CA . GLY A 1 207 ? -11.462 11.721 9.867 1.00 92.25 207 GLY A CA 1
ATOM 1634 C C . GLY A 1 207 ? -10.461 10.719 10.434 1.00 92.25 207 GLY A C 1
ATOM 1635 O O . GLY A 1 207 ? -10.289 9.610 9.939 1.00 92.25 207 GLY A O 1
ATOM 1636 N N . GLU A 1 208 ? -9.812 11.131 11.522 1.00 94.50 208 GLU A N 1
ATOM 1637 C CA . GLU A 1 208 ? -8.773 10.366 12.214 1.00 94.50 208 GLU A CA 1
ATOM 1638 C C . GLU A 1 208 ? -9.203 10.024 13.653 1.00 94.50 208 GLU A C 1
ATOM 1640 O O . GLU A 1 208 ? -9.907 10.792 14.320 1.00 94.50 208 GLU A O 1
ATOM 1645 N N . MET A 1 209 ? -8.770 8.864 14.148 1.00 93.56 209 MET A N 1
ATOM 1646 C CA . MET A 1 209 ? -8.947 8.417 15.528 1.00 93.56 209 MET A CA 1
ATOM 1647 C C . MET A 1 209 ? -7.660 7.790 16.067 1.00 93.56 209 MET A C 1
ATOM 1649 O O . MET A 1 209 ? -7.108 6.851 15.497 1.00 93.56 209 MET A O 1
ATOM 1653 N N . ASN A 1 210 ? -7.214 8.267 17.228 1.00 93.94 210 ASN A N 1
ATOM 1654 C CA . ASN A 1 210 ? -6.065 7.700 17.928 1.00 93.94 210 ASN A CA 1
ATOM 1655 C C . ASN A 1 210 ? -6.437 6.383 18.615 1.00 93.94 210 ASN A C 1
ATOM 1657 O O . ASN A 1 210 ? -7.335 6.338 19.456 1.00 93.94 210 ASN A O 1
ATOM 1661 N N . CYS A 1 211 ? -5.704 5.325 18.291 1.00 92.06 211 CYS A N 1
ATOM 1662 C CA . CYS A 1 211 ? -5.925 3.973 18.779 1.00 92.06 211 CYS A CA 1
ATOM 1663 C C . CYS A 1 211 ? -4.777 3.519 19.691 1.00 92.06 211 CYS A C 1
ATOM 1665 O O . CYS A 1 211 ? -3.606 3.833 19.466 1.00 92.06 211 CYS A O 1
ATOM 1667 N N . LEU A 1 212 ? -5.120 2.740 20.720 1.00 90.81 212 LEU A N 1
ATOM 1668 C CA . LEU A 1 212 ? -4.168 2.071 21.606 1.00 90.81 212 LEU A CA 1
ATOM 1669 C C . LEU A 1 212 ? -4.507 0.582 21.670 1.00 90.81 212 LEU A C 1
ATOM 1671 O O . LEU A 1 212 ? -5.539 0.196 22.218 1.00 90.81 212 LEU A O 1
ATOM 1675 N N . LEU A 1 213 ? -3.608 -0.251 21.161 1.00 89.56 213 LEU A N 1
ATOM 1676 C CA . LEU A 1 213 ? -3.645 -1.692 21.352 1.00 89.56 213 LEU A CA 1
ATOM 1677 C C . LEU A 1 213 ? -2.832 -2.043 22.602 1.00 89.56 213 LEU A C 1
ATOM 1679 O O . LEU A 1 213 ? -1.599 -1.957 22.622 1.00 89.56 213 LEU A O 1
ATOM 1683 N N . THR A 1 214 ? -3.538 -2.417 23.666 1.00 85.50 214 THR A N 1
ATOM 1684 C CA . THR A 1 214 ? -2.926 -2.846 24.922 1.00 85.50 214 THR A CA 1
ATOM 1685 C C . THR A 1 214 ? -2.518 -4.315 24.849 1.00 85.50 214 THR A C 1
ATOM 1687 O O . THR A 1 214 ? -3.254 -5.172 24.366 1.00 85.50 214 THR A O 1
ATOM 1690 N N . ILE A 1 215 ? -1.325 -4.614 25.363 1.00 79.75 215 ILE A N 1
ATOM 1691 C CA . ILE A 1 215 ? -0.853 -5.988 25.558 1.00 79.75 215 ILE A CA 1
ATOM 1692 C C . ILE A 1 215 ? -1.389 -6.442 26.912 1.00 79.75 215 ILE A C 1
ATOM 1694 O O . ILE A 1 215 ? -1.134 -5.780 27.924 1.00 79.75 215 ILE A O 1
ATOM 1698 N N . ARG A 1 216 ? -2.141 -7.545 26.935 1.00 69.31 216 ARG A N 1
ATOM 1699 C CA . ARG A 1 216 ? -2.670 -8.117 28.179 1.00 69.31 216 ARG A CA 1
ATOM 1700 C C . ARG A 1 216 ? -1.526 -8.693 29.023 1.00 69.31 216 ARG A C 1
ATOM 1702 O O . ARG A 1 216 ? -0.604 -9.327 28.509 1.00 69.31 216 ARG A O 1
ATOM 1709 N N . GLN A 1 217 ? -1.576 -8.465 30.332 1.00 64.75 217 GLN A N 1
ATOM 1710 C CA . GLN A 1 217 ? -0.623 -9.010 31.306 1.00 64.75 217 GLN A CA 1
ATOM 1711 C C . GLN A 1 217 ? -1.349 -9.995 32.237 1.00 64.75 217 GLN A C 1
ATOM 1713 O O . GLN A 1 217 ? -2.499 -9.750 32.585 1.00 64.75 217 GLN A O 1
ATOM 1718 N N . GLY A 1 218 ? -0.681 -11.079 32.657 1.00 65.06 218 GLY A N 1
ATOM 1719 C CA . GLY A 1 218 ? -1.229 -12.072 33.603 1.00 65.06 218 GLY A CA 1
ATOM 1720 C C . GLY A 1 218 ? -1.789 -13.348 32.956 1.00 65.06 218 GLY A C 1
ATOM 1721 O O . GLY A 1 218 ? -1.340 -13.728 31.876 1.00 65.06 218 GLY A O 1
ATOM 1722 N N . ASP A 1 219 ? -2.738 -14.005 33.637 1.00 57.12 219 ASP A N 1
ATOM 1723 C CA . ASP A 1 219 ? -3.377 -15.273 33.222 1.00 57.12 219 ASP A CA 1
ATOM 1724 C C . ASP A 1 219 ? -4.369 -15.115 32.049 1.00 57.12 219 ASP A C 1
ATOM 1726 O O . ASP A 1 219 ? -4.658 -16.087 31.361 1.00 57.12 219 ASP A O 1
ATOM 1730 N N . ASP A 1 220 ? -4.802 -13.887 31.733 1.00 56.75 220 ASP A N 1
ATOM 1731 C CA . ASP A 1 220 ? -5.633 -13.554 30.555 1.00 56.75 220 ASP A CA 1
ATOM 1732 C C . ASP A 1 220 ? -4.805 -13.396 29.255 1.00 56.75 220 ASP A C 1
ATOM 1734 O O . ASP A 1 220 ? -5.219 -12.737 28.290 1.00 56.75 220 ASP A O 1
ATOM 1738 N N . ARG A 1 221 ? -3.582 -13.943 29.241 1.00 55.72 221 ARG A N 1
ATOM 1739 C CA . ARG A 1 221 ? -2.653 -13.919 28.104 1.00 55.72 221 ARG A CA 1
ATOM 1740 C C . ARG A 1 221 ? -3.024 -14.977 27.068 1.00 55.72 221 ARG A C 1
ATOM 1742 O O . ARG A 1 221 ? -2.443 -16.061 27.020 1.00 55.72 221 ARG A O 1
ATOM 1749 N N . ASP A 1 222 ? -3.918 -14.617 26.159 1.00 56.00 222 ASP A N 1
ATOM 1750 C CA . ASP A 1 222 ? -4.128 -15.392 24.939 1.00 56.00 222 ASP A CA 1
ATOM 1751 C C . ASP A 1 222 ? -2.972 -15.167 23.951 1.00 56.00 222 ASP A C 1
ATOM 1753 O O . ASP A 1 222 ? -2.990 -14.248 23.131 1.00 56.00 222 ASP A O 1
ATOM 1757 N N . ARG A 1 223 ? -1.968 -16.054 23.994 1.00 54.28 223 ARG A N 1
ATOM 1758 C CA . ARG A 1 223 ? -0.816 -16.072 23.064 1.00 54.28 223 ARG A CA 1
ATOM 1759 C C . ARG A 1 223 ? -1.213 -16.092 21.578 1.00 54.28 223 ARG A C 1
ATOM 1761 O O . ARG A 1 223 ? -0.414 -15.688 20.741 1.00 54.28 223 ARG A O 1
ATOM 1768 N N . MET A 1 224 ? -2.426 -16.543 21.235 1.00 52.25 224 MET A N 1
ATOM 1769 C CA . MET A 1 224 ? -2.941 -16.508 19.856 1.00 52.25 224 MET A CA 1
ATOM 1770 C C . MET A 1 224 ? -3.228 -15.088 19.344 1.00 52.25 224 MET A C 1
ATOM 1772 O O . MET A 1 224 ? -3.158 -14.864 18.142 1.00 52.25 224 MET A O 1
ATOM 1776 N N . HIS A 1 225 ? -3.544 -14.136 20.227 1.00 52.00 225 HIS A N 1
ATOM 1777 C CA . HIS A 1 225 ? -3.912 -12.765 19.855 1.00 52.00 225 HIS A CA 1
ATOM 1778 C C . HIS A 1 225 ? -2.715 -11.793 19.849 1.00 52.00 225 HIS A C 1
ATOM 1780 O O . HIS A 1 225 ? -2.867 -10.642 19.450 1.00 52.00 225 HIS A O 1
ATOM 1786 N N . GLU A 1 226 ? -1.528 -12.246 20.272 1.00 52.53 226 GLU A N 1
ATOM 1787 C CA . GLU A 1 226 ? -0.276 -11.469 20.271 1.00 52.53 226 GLU A CA 1
ATOM 1788 C C . GLU A 1 226 ? 0.446 -11.463 18.916 1.00 52.53 226 GLU A C 1
ATOM 1790 O O . GLU A 1 226 ? 1.384 -10.685 18.747 1.00 52.53 226 GLU A O 1
ATOM 1795 N N . GLN A 1 227 ? 0.034 -12.288 17.944 1.00 48.78 227 GLN A N 1
ATOM 1796 C CA . GLN A 1 227 ? 0.598 -12.227 16.595 1.00 48.78 227 GLN A CA 1
ATOM 1797 C C . GLN A 1 227 ? 0.155 -10.933 15.904 1.00 48.78 227 GLN A C 1
ATOM 1799 O O . GLN A 1 227 ? -0.795 -10.900 15.124 1.00 48.78 227 GLN A O 1
ATOM 1804 N N . VAL A 1 228 ? 0.893 -9.853 16.161 1.00 53.91 228 VAL A N 1
ATOM 1805 C CA . VAL A 1 228 ? 1.084 -8.808 15.162 1.00 53.91 228 VAL A CA 1
ATOM 1806 C C . VAL A 1 228 ? 1.728 -9.520 13.982 1.00 53.91 228 VAL A C 1
ATOM 1808 O O . VAL A 1 228 ? 2.889 -9.918 14.036 1.00 53.91 228 VAL A O 1
ATOM 1811 N N . VAL A 1 229 ? 0.932 -9.790 12.952 1.00 49.78 229 VAL A N 1
ATOM 1812 C CA . VAL A 1 229 ? 1.453 -10.309 11.695 1.00 49.78 229 VAL A CA 1
ATOM 1813 C C . VAL A 1 229 ? 2.316 -9.193 11.120 1.00 49.78 229 VAL A C 1
ATOM 1815 O O . VAL A 1 229 ? 1.797 -8.229 10.559 1.00 49.78 229 VAL A O 1
ATOM 1818 N N . GLU A 1 230 ? 3.633 -9.301 11.288 1.00 48.62 230 GLU A N 1
ATOM 1819 C CA . GLU A 1 230 ? 4.606 -8.556 10.495 1.00 48.62 230 GLU A CA 1
ATOM 1820 C C . GLU A 1 230 ? 4.503 -9.057 9.050 1.00 48.62 230 GLU A C 1
ATOM 1822 O O . GLU A 1 230 ? 5.315 -9.837 8.565 1.00 48.62 230 GLU A O 1
ATOM 1827 N N . ALA A 1 231 ? 3.455 -8.638 8.342 1.00 45.28 231 ALA A N 1
ATOM 1828 C CA . ALA A 1 231 ? 3.399 -8.738 6.894 1.00 45.28 231 ALA A CA 1
ATOM 1829 C C . ALA A 1 231 ? 4.239 -7.594 6.309 1.00 45.28 231 ALA A C 1
ATOM 1831 O O . ALA A 1 231 ? 3.723 -6.679 5.670 1.00 45.28 231 ALA A O 1
ATOM 1832 N N . GLY A 1 232 ? 5.543 -7.621 6.587 1.00 38.62 232 GLY A N 1
ATOM 1833 C CA . GLY A 1 232 ? 6.515 -6.950 5.740 1.00 38.62 232 GLY A CA 1
ATOM 1834 C C . GLY A 1 232 ? 6.609 -7.710 4.421 1.00 38.62 232 GLY A C 1
ATOM 1835 O O . GLY A 1 232 ? 6.525 -8.941 4.400 1.00 38.62 232 GLY A O 1
ATOM 1836 N N . LEU A 1 233 ? 6.774 -6.985 3.310 1.00 41.34 233 LEU A N 1
ATOM 1837 C CA . LEU A 1 233 ? 7.373 -7.583 2.116 1.00 41.34 233 LEU A CA 1
ATOM 1838 C C . LEU A 1 233 ? 8.671 -8.284 2.550 1.00 41.34 233 LEU A C 1
ATOM 1840 O O . LEU A 1 233 ? 9.337 -7.782 3.451 1.00 41.34 233 LEU A O 1
ATOM 1844 N N . MET A 1 234 ? 8.952 -9.439 1.941 1.00 34.75 234 MET A N 1
ATOM 1845 C CA . MET A 1 234 ? 10.131 -10.295 2.139 1.00 34.75 234 MET A CA 1
ATOM 1846 C C . MET A 1 234 ? 11.347 -9.595 2.780 1.00 34.75 234 MET A C 1
ATOM 1848 O O . MET A 1 234 ? 11.702 -8.506 2.335 1.00 34.75 234 MET A O 1
ATOM 1852 N N . PRO A 1 235 ? 12.037 -10.224 3.752 1.00 45.06 235 PRO A N 1
ATOM 1853 C CA . PRO A 1 235 ? 13.373 -9.764 4.105 1.00 45.06 235 PRO A CA 1
ATOM 1854 C C . PRO A 1 235 ? 14.258 -9.852 2.852 1.00 45.06 235 PRO A C 1
ATOM 1856 O O . PRO A 1 235 ? 14.236 -10.882 2.172 1.00 45.06 235 PRO A O 1
ATOM 1859 N N . ASP A 1 236 ? 14.966 -8.763 2.550 1.00 43.41 236 ASP A N 1
ATOM 1860 C CA . ASP A 1 236 ? 16.018 -8.716 1.524 1.00 43.41 236 ASP A CA 1
ATOM 1861 C C . ASP A 1 236 ? 17.079 -9.815 1.736 1.00 43.41 236 ASP A C 1
ATOM 1863 O O . ASP A 1 236 ? 17.394 -10.136 2.911 1.00 43.41 236 ASP A O 1
#